Protein AF-F5LCQ9-F1 (afdb_monomer_lite)

Sequence (278 aa):
MVLPSGVGKSSILTEKAVLGIYESDEKAIVFANEEGIRRWRSRLLATVASRILKKPLARDVIERGTFTEEGEAILNEARGWIEKHRKENILFINLKKYRVQDVIGRIELYRARGYKHIFFDTFKPDLSQQIERWLAFSNSAQDLYDCIKEEAYNCHCLATVQLKIGREYRFIDLDCIGKSLEIVEVAAVVMAGRLMFDDEYKEEGHKNKLYPYNWKKDDFSGEWIPIPYQLDPKKKYLILFLPKNREGSEDEQIVFEVNYDFNIWREVAYVKVPNNGR

Secondary structure (DSSP, 8-state):
-EE-TTS-HHHHIIIIIIHHHHHHT--EEEEESS--HHHHHHHHHHHHHHHTSS----HHHHHHT---HHHHHHHHHHHHHHHHTTGGGEEEEE-SS--HHHHHHHHHHHHTTT--EEEEES-----SSSS-HHHHHHHHHHHHHHHHSTTTT--EEEE-EEPPTT---SS--GGGSTT-HHHHHH-SEEEEEEEPPGGGSS-TT-SS----EEEEE-TTT--EEEEE----TTSEEEEEEEEEETTS-SSPEEEEEEETTTTEEEEEEEE----TT-

Radius of gyration: 20.1 Å; chains: 1; bounding box: 51×52×46 Å

Structure (mmCIF, N/CA/C/O backbone):
data_AF-F5LCQ9-F1
#
_entry.id   AF-F5LCQ9-F1
#
loop_
_atom_site.group_PDB
_atom_site.id
_atom_site.type_symbol
_atom_site.label_atom_id
_atom_site.label_alt_id
_atom_site.label_comp_id
_atom_site.label_asym_id
_atom_site.label_entity_id
_atom_site.label_seq_id
_atom_site.pdbx_PDB_ins_code
_atom_site.Cartn_x
_atom_site.Cartn_y
_atom_site.Cartn_z
_atom_site.occupancy
_atom_site.B_iso_or_equiv
_atom_site.auth_seq_id
_atom_site.auth_comp_id
_atom_site.auth_asym_id
_atom_site.auth_atom_id
_atom_site.pdbx_PDB_model_num
ATOM 1 N N . MET A 1 1 ? 4.286 0.771 5.913 1.00 90.56 1 MET A N 1
ATOM 2 C CA . MET A 1 1 ? 4.731 1.035 4.526 1.00 90.56 1 MET A CA 1
ATOM 3 C C . MET A 1 1 ? 5.206 2.472 4.411 1.00 90.56 1 MET A C 1
ATOM 5 O O . MET A 1 1 ? 4.438 3.383 4.701 1.00 90.56 1 MET A O 1
ATOM 9 N N . VAL A 1 2 ? 6.452 2.681 4.005 1.00 89.44 2 VAL A N 1
ATOM 10 C CA . VAL A 1 2 ? 7.093 3.995 3.964 1.00 89.44 2 VAL A CA 1
ATOM 11 C C . VAL A 1 2 ? 7.476 4.328 2.528 1.00 89.44 2 VAL A C 1
ATOM 13 O O . VAL A 1 2 ? 8.288 3.637 1.925 1.00 89.44 2 VAL A O 1
ATOM 16 N N . LEU A 1 3 ? 6.876 5.374 1.961 1.00 88.88 3 LEU A N 1
ATOM 17 C CA . LEU A 1 3 ? 7.159 5.801 0.586 1.00 88.88 3 LEU A CA 1
ATOM 18 C C . LEU A 1 3 ? 7.387 7.318 0.525 1.00 88.88 3 LEU A C 1
ATOM 20 O O . LEU A 1 3 ? 6.817 8.061 1.342 1.00 88.88 3 LEU A O 1
ATOM 24 N N . PRO A 1 4 ? 8.156 7.817 -0.461 1.00 85.56 4 PRO A N 1
ATOM 25 C CA . PRO A 1 4 ? 8.303 9.244 -0.692 1.00 85.56 4 PRO A CA 1
ATOM 26 C C . PRO A 1 4 ? 6.960 9.928 -0.983 1.00 85.56 4 PRO A C 1
ATOM 28 O O . PRO A 1 4 ? 5.914 9.303 -1.215 1.00 85.56 4 PRO A O 1
ATOM 31 N N . SER A 1 5 ? 6.968 11.259 -0.959 1.00 82.31 5 SER A N 1
ATOM 32 C CA . SER A 1 5 ? 5.833 12.026 -1.480 1.00 82.31 5 SER A CA 1
ATOM 33 C C . SER A 1 5 ? 5.672 11.786 -2.984 1.00 82.31 5 SER A C 1
ATOM 35 O O . SER A 1 5 ? 6.651 11.530 -3.674 1.00 82.31 5 SER A O 1
ATOM 37 N N . GLY A 1 6 ? 4.441 11.824 -3.494 1.00 82.38 6 GLY A N 1
ATOM 38 C CA . GLY A 1 6 ? 4.163 11.656 -4.929 1.00 82.38 6 GLY A CA 1
ATOM 39 C C . GLY A 1 6 ? 4.289 10.230 -5.484 1.00 82.38 6 GLY A C 1
ATOM 40 O O . GLY A 1 6 ? 3.751 9.961 -6.549 1.00 82.38 6 GLY A O 1
ATOM 41 N N . VAL A 1 7 ? 4.891 9.289 -4.749 1.00 88.12 7 VAL A N 1
ATOM 42 C CA . VAL A 1 7 ? 5.065 7.887 -5.189 1.00 88.12 7 VAL A CA 1
ATOM 43 C C . VAL A 1 7 ? 3.776 7.058 -5.079 1.00 88.12 7 VAL A C 1
ATOM 45 O O . VAL A 1 7 ? 3.720 5.937 -5.544 1.00 88.12 7 VAL A O 1
ATOM 48 N N . GLY A 1 8 ? 2.696 7.592 -4.501 1.00 88.88 8 GLY A N 1
ATOM 49 C CA . GLY A 1 8 ? 1.387 6.925 -4.532 1.00 88.88 8 GLY A CA 1
ATOM 50 C C . GLY A 1 8 ? 1.080 5.991 -3.356 1.00 88.88 8 GLY A C 1
ATOM 51 O O . GLY A 1 8 ? 0.469 4.950 -3.564 1.00 88.88 8 GLY A O 1
ATOM 52 N N . LYS A 1 9 ? 1.406 6.394 -2.117 1.00 91.12 9 LYS A N 1
ATOM 53 C CA . LYS A 1 9 ? 1.043 5.702 -0.852 1.00 91.12 9 LYS A CA 1
ATOM 54 C C . LYS A 1 9 ? -0.411 5.228 -0.799 1.00 91.12 9 LYS A C 1
ATOM 56 O O . LYS A 1 9 ? -0.679 4.038 -0.676 1.00 91.12 9 LYS A O 1
ATOM 61 N N . SER A 1 10 ? -1.331 6.170 -0.954 1.00 92.12 10 SER A N 1
ATOM 62 C CA . SER A 1 10 ? -2.774 5.933 -0.971 1.00 92.12 10 SER A CA 1
ATOM 63 C C . SER A 1 10 ? -3.191 5.037 -2.144 1.00 92.12 10 SER A C 1
ATOM 65 O O . SER A 1 10 ? -4.138 4.260 -2.052 1.00 92.12 10 SER A O 1
ATOM 67 N N . SER A 1 11 ? -2.448 5.120 -3.252 1.00 93.19 11 SER A N 1
ATOM 68 C CA . SER A 1 11 ? -2.659 4.353 -4.480 1.00 93.19 11 SER A CA 1
ATOM 69 C C . SER A 1 11 ? -2.406 2.863 -4.279 1.00 93.19 11 SER A C 1
ATOM 71 O O . SER A 1 11 ? -3.317 2.062 -4.493 1.00 93.19 11 SER A O 1
ATOM 73 N N . ILE A 1 12 ? -1.209 2.512 -3.801 1.00 94.44 12 ILE A N 1
ATOM 74 C CA . ILE A 1 12 ? -0.831 1.123 -3.526 1.00 94.44 12 ILE A CA 1
ATOM 75 C C . ILE A 1 12 ? -1.638 0.543 -2.359 1.00 94.44 12 ILE A C 1
ATOM 77 O O . ILE A 1 12 ? -2.058 -0.606 -2.428 1.00 94.44 12 ILE A O 1
ATOM 81 N N . LEU A 1 13 ? -1.956 1.341 -1.329 1.00 94.62 13 LEU A N 1
ATOM 82 C CA . LEU A 1 13 ? -2.839 0.906 -0.241 1.00 94.62 13 LEU A CA 1
ATOM 83 C C . LEU A 1 13 ? -4.232 0.532 -0.772 1.00 94.62 13 LEU A C 1
ATOM 85 O O . LEU A 1 13 ? -4.807 -0.470 -0.360 1.00 94.62 13 LEU A O 1
ATOM 89 N N . THR A 1 14 ? -4.766 1.315 -1.711 1.00 93.81 14 THR A N 1
ATOM 90 C CA . THR A 1 14 ? -6.074 1.027 -2.314 1.00 93.81 14 THR A CA 1
ATOM 91 C C . THR A 1 14 ? -6.023 -0.230 -3.188 1.00 93.81 14 THR A C 1
ATOM 93 O O . THR A 1 14 ? -6.915 -1.067 -3.098 1.00 93.81 14 THR A O 1
ATOM 96 N N . GLU A 1 15 ? -4.992 -0.386 -4.023 1.00 94.25 15 GLU A N 1
ATOM 97 C CA . GLU A 1 15 ? -4.910 -1.515 -4.961 1.00 94.25 15 GLU A CA 1
ATOM 98 C C . GLU A 1 15 ? -4.516 -2.838 -4.303 1.00 94.25 15 GLU A C 1
ATOM 100 O O . GLU A 1 15 ? -5.048 -3.865 -4.704 1.00 94.25 15 GLU A O 1
ATOM 105 N N . LYS A 1 16 ? -3.636 -2.832 -3.296 1.00 93.94 16 LYS A N 1
ATOM 106 C CA . LYS A 1 16 ? -3.206 -4.059 -2.611 1.00 93.94 16 LYS A CA 1
ATOM 107 C C . LYS A 1 16 ? -4.071 -4.394 -1.411 1.00 93.94 16 LYS A C 1
ATOM 109 O O . LYS A 1 16 ? -4.590 -5.497 -1.321 1.00 93.94 16 LYS A O 1
ATOM 114 N N . ALA A 1 17 ? -4.222 -3.451 -0.485 1.00 94.06 17 ALA A N 1
ATOM 115 C CA . ALA A 1 17 ? -4.872 -3.736 0.787 1.00 94.06 17 ALA A CA 1
ATOM 116 C C . ALA A 1 17 ? -6.398 -3.644 0.677 1.00 94.06 17 ALA A C 1
ATOM 118 O O . ALA A 1 17 ? -7.089 -4.606 0.985 1.00 94.06 17 ALA A O 1
ATOM 119 N N . VAL A 1 18 ? -6.946 -2.526 0.189 1.00 93.44 18 VAL A N 1
ATOM 120 C CA . VAL A 1 18 ? -8.411 -2.362 0.107 1.00 93.44 18 VAL A CA 1
ATOM 121 C C . VAL A 1 18 ? -9.034 -3.339 -0.888 1.00 93.44 18 VAL A C 1
ATOM 123 O O . VAL A 1 18 ? -10.061 -3.934 -0.574 1.00 93.44 18 VAL A O 1
ATOM 126 N N . LEU A 1 19 ? -8.438 -3.521 -2.071 1.00 91.88 19 LEU A N 1
ATOM 127 C CA . LEU A 1 19 ? -8.957 -4.487 -3.042 1.00 91.88 19 LEU A CA 1
ATOM 128 C C . LEU A 1 19 ? -8.871 -5.925 -2.518 1.00 91.88 19 LEU A C 1
ATOM 130 O O . LEU A 1 19 ? -9.836 -6.662 -2.679 1.00 91.88 19 LEU A O 1
ATOM 134 N N . GLY A 1 20 ? -7.785 -6.282 -1.823 1.00 91.81 20 GLY A N 1
ATOM 135 C CA . GLY A 1 20 ? -7.643 -7.595 -1.191 1.00 91.81 20 GLY A CA 1
ATOM 136 C C . GLY A 1 20 ? -8.775 -7.905 -0.209 1.00 91.81 20 GLY A C 1
ATOM 137 O O . GLY A 1 20 ? -9.290 -9.013 -0.219 1.00 91.81 20 GLY A O 1
ATOM 138 N N . ILE A 1 21 ? -9.245 -6.907 0.552 1.00 93.50 21 ILE A N 1
ATOM 139 C CA . ILE A 1 21 ? -10.406 -7.057 1.449 1.00 93.50 21 ILE A CA 1
ATOM 140 C C . ILE A 1 21 ? -11.708 -7.325 0.681 1.00 93.50 21 ILE A C 1
ATOM 142 O O . ILE A 1 21 ? -12.541 -8.105 1.136 1.00 93.50 21 ILE A O 1
ATOM 146 N N . TYR A 1 22 ? -11.901 -6.698 -0.485 1.00 90.06 22 TYR A N 1
ATOM 147 C CA . TYR A 1 22 ? -13.054 -7.012 -1.337 1.00 90.06 22 TYR A CA 1
ATOM 148 C C . TYR A 1 22 ? -12.965 -8.427 -1.924 1.00 90.06 22 TYR A C 1
ATOM 150 O O . TYR A 1 22 ? -13.990 -9.090 -2.055 1.00 90.06 22 TYR A O 1
ATOM 158 N N . GLU A 1 23 ? -11.764 -8.886 -2.282 1.00 87.56 23 GLU A N 1
ATOM 159 C CA . GLU A 1 23 ? -11.534 -10.227 -2.832 1.00 87.56 23 GLU A CA 1
ATOM 160 C C . GLU A 1 23 ? -11.662 -11.333 -1.767 1.00 87.56 23 GLU A C 1
ATOM 162 O O . GLU A 1 23 ? -12.101 -12.433 -2.100 1.00 87.56 23 GLU A O 1
ATOM 167 N N . SER A 1 24 ? -11.331 -11.048 -0.500 1.00 89.12 24 SER A N 1
ATOM 168 C CA . SER A 1 24 ? -11.439 -11.994 0.624 1.00 89.12 24 SER A CA 1
ATOM 169 C C . SER A 1 24 ? -12.796 -11.989 1.348 1.00 89.12 24 SER A C 1
ATOM 171 O O . SER A 1 24 ? -13.011 -12.832 2.215 1.00 89.12 24 SER A O 1
ATOM 173 N N . ASP A 1 25 ? -13.713 -11.075 1.003 1.00 87.44 25 ASP A N 1
ATOM 174 C CA . ASP A 1 25 ? -14.978 -10.819 1.727 1.00 87.44 25 ASP A CA 1
ATOM 175 C C . ASP A 1 25 ? -14.780 -10.535 3.235 1.00 87.44 25 ASP A C 1
ATOM 177 O O . ASP A 1 25 ? -15.606 -10.875 4.086 1.00 87.44 25 ASP A O 1
ATOM 181 N N . GLU A 1 26 ? -13.663 -9.891 3.581 1.00 91.50 26 GLU A N 1
ATOM 182 C CA . GLU A 1 26 ? -13.355 -9.457 4.946 1.00 91.50 26 GLU A CA 1
ATOM 183 C C . GLU A 1 26 ? -13.828 -8.021 5.205 1.00 91.50 26 GLU A C 1
ATOM 185 O O . GLU A 1 26 ? -14.347 -7.331 4.328 1.00 91.50 26 GLU A O 1
ATOM 190 N N . LYS A 1 27 ? -13.647 -7.531 6.439 1.00 93.94 27 LYS A N 1
ATOM 191 C CA . LYS A 1 27 ? -14.027 -6.165 6.816 1.00 93.94 27 LYS A CA 1
ATOM 192 C C . LYS A 1 27 ? -12.841 -5.342 7.290 1.00 93.94 27 LYS A C 1
ATOM 194 O O . LYS A 1 27 ? -12.086 -5.763 8.169 1.00 93.94 27 LYS A O 1
ATOM 199 N N . ALA A 1 28 ? -12.745 -4.116 6.782 1.00 95.88 28 ALA A N 1
ATOM 200 C CA . ALA A 1 28 ? -11.668 -3.193 7.093 1.00 95.88 28 ALA A CA 1
ATOM 201 C C . ALA A 1 28 ? -12.134 -1.769 7.412 1.00 95.88 28 ALA A C 1
ATOM 203 O O . ALA A 1 28 ? -13.141 -1.279 6.897 1.00 95.88 28 ALA A O 1
ATOM 204 N N . ILE A 1 29 ? -11.360 -1.082 8.248 1.00 95.69 29 ILE A N 1
ATOM 205 C CA . ILE A 1 29 ? -11.494 0.350 8.516 1.00 95.69 29 ILE A CA 1
ATOM 206 C C . ILE A 1 29 ? -10.359 1.073 7.805 1.00 95.69 29 ILE A C 1
ATOM 208 O O . ILE A 1 29 ? -9.191 0.742 7.994 1.00 95.69 29 ILE A O 1
ATOM 212 N N . VAL A 1 30 ? -10.695 2.094 7.022 1.00 95.06 30 VAL A N 1
ATOM 213 C CA . VAL A 1 30 ? -9.722 2.989 6.392 1.00 95.06 30 VAL A CA 1
ATOM 214 C C . VAL A 1 30 ? -9.787 4.338 7.090 1.00 95.06 30 VAL A C 1
ATOM 216 O O . VAL A 1 30 ? -10.769 5.066 6.953 1.00 95.06 30 VAL A O 1
ATOM 219 N N . PHE A 1 31 ? -8.733 4.684 7.817 1.00 93.94 31 PHE A N 1
ATOM 220 C CA . PHE A 1 31 ? -8.538 6.005 8.396 1.00 93.94 31 PHE A CA 1
ATOM 221 C C . PHE A 1 31 ? -7.772 6.885 7.413 1.00 93.94 31 PHE A C 1
ATOM 223 O O . PHE A 1 31 ? -6.583 6.671 7.176 1.00 93.94 31 PHE A O 1
ATOM 230 N N . ALA A 1 32 ? -8.445 7.893 6.864 1.00 90.50 32 ALA A N 1
ATOM 231 C CA . ALA A 1 32 ? -7.836 8.848 5.951 1.00 90.50 32 ALA A CA 1
ATOM 232 C C . ALA A 1 32 ? -7.677 10.217 6.611 1.00 90.50 32 ALA A C 1
ATOM 234 O O . ALA A 1 32 ? -8.630 10.746 7.180 1.00 90.50 32 ALA A O 1
ATOM 235 N N . ASN A 1 33 ? -6.482 10.796 6.522 1.00 78.38 33 ASN A N 1
ATOM 236 C CA . ASN A 1 33 ? -6.167 12.099 7.117 1.00 78.38 33 ASN A CA 1
ATOM 237 C C . ASN A 1 33 ? -6.100 13.214 6.061 1.00 78.38 33 ASN A C 1
ATOM 239 O O . ASN A 1 33 ? -6.643 14.299 6.238 1.00 78.38 33 ASN A O 1
ATOM 243 N N . GLU A 1 34 ? -5.431 12.949 4.937 1.00 71.94 34 GLU A N 1
ATOM 244 C CA . GLU A 1 34 ? -5.191 13.955 3.889 1.00 71.94 34 GLU A CA 1
ATOM 245 C C . GLU A 1 34 ? -6.258 13.933 2.793 1.00 71.94 34 GLU A C 1
ATOM 247 O O . GLU A 1 34 ? -6.492 14.934 2.113 1.00 71.94 34 GLU A O 1
ATOM 252 N N . GLU A 1 35 ? -6.904 12.785 2.603 1.00 78.38 35 GLU A N 1
ATOM 253 C CA . GLU A 1 35 ? -7.770 12.550 1.464 1.00 78.38 35 GLU A CA 1
ATOM 254 C C . GLU A 1 35 ? -9.256 12.546 1.831 1.00 78.38 35 GLU A C 1
ATOM 256 O O . GLU A 1 35 ? -9.721 11.850 2.733 1.00 78.38 35 GLU A O 1
ATOM 261 N N . GLY A 1 36 ? -10.038 13.311 1.068 1.00 84.88 36 GLY A N 1
ATOM 262 C CA . GLY A 1 36 ? -11.491 13.290 1.157 1.00 84.88 36 GLY A CA 1
ATOM 263 C C . GLY A 1 36 ? -12.105 12.035 0.530 1.00 84.88 36 GLY A C 1
ATOM 264 O O . GLY A 1 36 ? -11.635 11.528 -0.488 1.00 84.88 36 GLY A O 1
ATOM 265 N N . ILE A 1 37 ? -13.254 11.611 1.068 1.00 86.75 37 ILE A N 1
ATOM 266 C CA . ILE A 1 37 ? -13.985 10.410 0.628 1.00 86.75 37 ILE A CA 1
ATOM 267 C C . ILE A 1 37 ? -14.272 10.376 -0.882 1.00 86.75 37 ILE A C 1
ATOM 269 O O . ILE A 1 37 ? -14.279 9.307 -1.485 1.00 86.75 37 ILE A O 1
ATOM 273 N N . ARG A 1 38 ? -14.487 11.538 -1.519 1.00 86.81 38 ARG A N 1
ATOM 274 C CA . ARG A 1 38 ? -14.749 11.627 -2.964 1.00 86.81 38 ARG A CA 1
ATOM 275 C C . ARG A 1 38 ? -13.547 11.169 -3.792 1.00 86.81 38 ARG A C 1
ATOM 277 O O . ARG A 1 38 ? -13.726 10.383 -4.719 1.00 86.81 38 ARG A O 1
ATOM 284 N N . ARG A 1 39 ? -12.339 11.634 -3.457 1.00 87.81 39 ARG A N 1
ATOM 285 C CA . ARG A 1 39 ? -11.117 11.242 -4.178 1.00 87.81 39 ARG A CA 1
ATOM 286 C C . ARG A 1 39 ? -10.794 9.769 -3.940 1.00 87.81 39 ARG A C 1
ATOM 288 O O . ARG A 1 39 ? -10.545 9.047 -4.899 1.00 87.81 39 ARG A O 1
ATOM 295 N N . TRP A 1 40 ? -10.949 9.305 -2.699 1.00 89.12 40 TRP A N 1
ATOM 296 C CA . TRP A 1 40 ? -10.766 7.894 -2.360 1.00 89.12 40 TRP A CA 1
ATOM 297 C C . TRP A 1 40 ? -11.713 6.973 -3.151 1.00 89.12 40 TRP A C 1
ATOM 299 O O . TRP A 1 40 ? -11.262 6.021 -3.784 1.00 89.12 40 TRP A O 1
ATOM 309 N N . ARG A 1 41 ? -13.014 7.299 -3.217 1.00 89.31 41 ARG A N 1
ATOM 310 C CA . ARG A 1 41 ? -13.990 6.544 -4.029 1.00 89.31 41 ARG A CA 1
ATOM 311 C C . ARG A 1 41 ? -13.661 6.569 -5.521 1.00 89.31 41 ARG A C 1
ATOM 313 O O . ARG A 1 41 ? -13.780 5.542 -6.178 1.00 89.31 41 ARG A O 1
ATOM 320 N N . SER A 1 42 ? -13.230 7.719 -6.042 1.00 89.94 42 SER A N 1
ATOM 321 C CA . SER A 1 42 ? -12.838 7.860 -7.454 1.00 89.94 42 SER A CA 1
ATOM 322 C C . SER A 1 42 ? -11.653 6.953 -7.783 1.00 89.94 42 SER A C 1
ATOM 324 O O . SER A 1 42 ? -11.656 6.260 -8.797 1.00 89.94 42 SER A O 1
ATOM 326 N N . ARG A 1 43 ? -10.669 6.886 -6.880 1.00 91.75 43 ARG A N 1
ATOM 327 C CA . ARG A 1 43 ? -9.542 5.965 -7.013 1.00 91.75 43 ARG A CA 1
ATOM 328 C C . ARG A 1 43 ? -9.985 4.506 -6.950 1.00 91.75 43 ARG A C 1
ATOM 330 O O . ARG A 1 43 ? -9.530 3.717 -7.773 1.00 91.75 43 ARG A O 1
ATOM 337 N N . LEU A 1 44 ? -10.855 4.142 -6.007 1.00 92.00 44 LEU A N 1
ATOM 338 C CA . LEU A 1 44 ? -11.362 2.773 -5.890 1.00 92.00 44 LEU A CA 1
ATOM 339 C C . LEU A 1 44 ? -12.067 2.334 -7.183 1.00 92.00 44 LEU A C 1
ATOM 341 O O . LEU A 1 44 ? -11.772 1.258 -7.690 1.00 92.00 44 LEU A O 1
ATOM 345 N N . LEU A 1 45 ? -12.910 3.193 -7.765 1.00 92.19 45 LEU A N 1
ATOM 346 C CA . LEU A 1 45 ? -13.556 2.930 -9.056 1.00 92.19 45 LEU A CA 1
ATOM 347 C C . LEU A 1 45 ? -12.535 2.712 -10.178 1.00 92.19 45 LEU A C 1
ATOM 349 O O . LEU A 1 45 ? -12.621 1.707 -10.879 1.00 92.19 45 LEU A O 1
ATOM 353 N N . ALA A 1 46 ? -11.536 3.594 -10.302 1.00 92.88 46 ALA A N 1
ATOM 354 C CA . ALA A 1 46 ? -10.460 3.443 -11.288 1.00 92.88 46 ALA A CA 1
ATOM 355 C C . ALA A 1 46 ? -9.707 2.114 -11.116 1.00 92.88 46 ALA A C 1
ATOM 357 O O . ALA A 1 46 ? -9.370 1.438 -12.088 1.00 92.88 46 ALA A O 1
ATOM 358 N N . THR A 1 47 ? -9.480 1.725 -9.860 1.00 93.88 47 THR A N 1
ATOM 359 C CA . THR A 1 47 ? -8.771 0.495 -9.495 1.00 93.88 47 THR A CA 1
ATOM 360 C C . THR A 1 47 ? -9.581 -0.729 -9.894 1.00 93.88 47 THR A C 1
ATOM 362 O O . THR A 1 47 ? -9.050 -1.611 -10.557 1.00 93.88 47 THR A O 1
ATOM 365 N N . VAL A 1 48 ? -10.871 -0.773 -9.553 1.00 93.75 48 VAL A N 1
ATOM 366 C CA . VAL A 1 48 ? -11.765 -1.886 -9.904 1.00 93.75 48 VAL A CA 1
ATOM 367 C C . VAL A 1 48 ? -11.926 -1.997 -11.419 1.00 93.75 48 VAL A C 1
ATOM 369 O O . VAL A 1 48 ? -11.751 -3.085 -11.967 1.00 93.75 48 VAL A O 1
ATOM 372 N N . ALA A 1 49 ? -12.171 -0.883 -12.114 1.00 94.56 49 ALA A N 1
ATOM 373 C CA . ALA A 1 49 ? -12.278 -0.863 -13.572 1.00 94.56 49 ALA A CA 1
ATOM 374 C C . ALA A 1 49 ? -11.023 -1.456 -14.240 1.00 94.56 49 ALA A C 1
ATOM 376 O O . ALA A 1 49 ? -11.106 -2.331 -15.102 1.00 94.56 49 ALA A O 1
ATOM 377 N N . SER A 1 50 ? -9.844 -1.060 -13.765 1.00 93.31 50 SER A N 1
ATOM 378 C CA . SER A 1 50 ? -8.573 -1.464 -14.364 1.00 93.31 50 SER A CA 1
ATOM 379 C C . SER A 1 50 ? -8.132 -2.877 -13.962 1.00 93.31 50 SER A C 1
ATOM 381 O O . SER A 1 50 ? -7.725 -3.672 -14.811 1.00 93.31 50 SER A O 1
ATOM 383 N N . ARG A 1 51 ? -8.196 -3.223 -12.670 1.00 92.75 51 ARG A N 1
ATOM 384 C CA . ARG A 1 51 ? -7.664 -4.488 -12.131 1.00 92.75 51 ARG A CA 1
ATOM 385 C C . ARG A 1 51 ? -8.650 -5.638 -12.210 1.00 92.75 51 ARG A C 1
ATOM 387 O O . ARG A 1 51 ? -8.212 -6.740 -12.541 1.00 92.75 51 ARG A O 1
ATOM 394 N N . ILE A 1 52 ? -9.927 -5.388 -11.944 1.00 92.69 52 ILE A N 1
ATOM 395 C CA . ILE A 1 52 ? -10.955 -6.428 -11.903 1.00 92.69 52 ILE A CA 1
ATOM 396 C C . ILE A 1 52 ? -11.627 -6.563 -13.263 1.00 92.69 52 ILE A C 1
ATOM 398 O O . ILE A 1 52 ? -11.583 -7.634 -13.861 1.00 92.69 52 ILE A O 1
ATOM 402 N N . LEU A 1 53 ? -12.182 -5.467 -13.789 1.00 94.06 53 LEU A N 1
ATOM 403 C CA . LEU A 1 53 ? -12.944 -5.503 -15.042 1.00 94.06 53 LEU A CA 1
ATOM 404 C C . LEU A 1 53 ? -12.056 -5.544 -16.290 1.00 94.06 53 LEU A C 1
ATOM 406 O O . LEU A 1 53 ? -12.550 -5.830 -17.376 1.00 94.06 53 LEU A O 1
ATOM 410 N N . LYS A 1 54 ? -10.754 -5.257 -16.145 1.00 94.50 54 LYS A N 1
ATOM 411 C CA . LYS A 1 54 ? -9.788 -5.136 -17.253 1.00 94.50 54 LYS A CA 1
ATOM 412 C C . LYS A 1 54 ? -10.200 -4.094 -18.303 1.00 94.50 54 LYS A C 1
ATOM 414 O O . LYS A 1 54 ? -9.814 -4.197 -19.463 1.00 94.50 54 LYS A O 1
ATOM 419 N N . LYS A 1 55 ? -10.948 -3.073 -17.880 1.00 94.19 55 LYS A N 1
ATOM 420 C CA . LYS A 1 55 ? -11.406 -1.934 -18.685 1.00 94.19 55 LYS A CA 1
ATOM 421 C C . LYS A 1 55 ? -10.796 -0.659 -18.095 1.00 94.19 55 LYS A C 1
ATOM 423 O O . LYS A 1 55 ? -11.453 0.025 -17.311 1.00 94.19 55 LYS A O 1
ATOM 428 N N . PRO A 1 56 ? -9.502 -0.394 -18.353 1.00 90.56 56 PRO A N 1
ATOM 429 C CA . PRO A 1 56 ? -8.798 0.702 -17.707 1.00 90.56 56 PRO A CA 1
ATOM 430 C C . PRO A 1 56 ? -9.418 2.048 -18.085 1.00 90.56 56 PRO A C 1
ATOM 432 O O . PRO A 1 56 ? -9.578 2.360 -19.262 1.00 90.56 56 PRO A O 1
ATOM 435 N N . LEU A 1 57 ? -9.735 2.850 -17.069 1.00 89.94 57 LEU A N 1
ATOM 436 C CA . LEU A 1 57 ? -10.220 4.217 -17.226 1.00 89.94 57 LEU A CA 1
ATOM 437 C C . LEU A 1 57 ? -9.286 5.157 -16.472 1.00 89.94 57 LEU A C 1
ATOM 439 O O . LEU A 1 57 ? -9.014 4.953 -15.286 1.00 89.94 57 LEU A O 1
ATOM 443 N N . ALA A 1 58 ? -8.777 6.167 -17.174 1.00 86.94 58 ALA A N 1
ATOM 444 C CA . ALA A 1 58 ? -7.797 7.079 -16.610 1.00 86.94 58 ALA A CA 1
ATOM 445 C C . ALA A 1 58 ? -8.418 7.905 -15.473 1.00 86.94 58 ALA A C 1
ATOM 447 O O . ALA A 1 58 ? -9.550 8.390 -15.554 1.00 86.94 58 ALA A O 1
ATOM 448 N N . ARG A 1 59 ? -7.676 8.053 -14.375 1.00 85.56 59 ARG A N 1
ATOM 449 C CA . ARG A 1 59 ? -8.141 8.754 -13.173 1.00 85.56 59 ARG A CA 1
ATOM 450 C C . ARG A 1 59 ? -8.479 10.217 -13.423 1.00 85.56 59 ARG A C 1
ATOM 452 O O . ARG A 1 59 ? -9.409 10.725 -12.804 1.00 85.56 59 ARG A O 1
ATOM 459 N N . ASP A 1 60 ? -7.751 10.884 -14.308 1.00 84.56 60 ASP A N 1
ATOM 460 C CA . ASP A 1 60 ? -7.998 12.280 -14.665 1.00 84.56 60 ASP A CA 1
ATOM 461 C C . ASP A 1 60 ? -9.371 12.465 -15.332 1.00 84.56 60 ASP A C 1
ATOM 463 O O . ASP A 1 60 ? -10.071 13.429 -15.023 1.00 84.56 60 ASP A O 1
ATOM 467 N N . VAL A 1 61 ? -9.803 11.510 -16.163 1.00 84.69 61 VAL A N 1
ATOM 468 C CA . VAL A 1 61 ? -11.148 11.475 -16.760 1.00 84.69 61 VAL A CA 1
ATOM 469 C C . VAL A 1 61 ? -12.215 11.374 -15.666 1.00 84.69 61 VAL A C 1
ATOM 471 O O . VAL A 1 61 ? -13.190 12.127 -15.678 1.00 84.69 61 VAL A O 1
ATOM 474 N N . ILE A 1 62 ? -11.995 10.513 -14.665 1.00 85.12 62 ILE A N 1
ATOM 475 C CA . ILE A 1 62 ? -12.897 10.343 -13.511 1.00 85.12 62 ILE A CA 1
ATOM 476 C C . ILE A 1 62 ? -12.976 11.608 -12.660 1.00 85.12 62 ILE A C 1
ATOM 478 O O . ILE A 1 62 ? -14.060 12.012 -12.238 1.00 85.12 62 ILE A O 1
ATOM 482 N N . GLU A 1 63 ? -11.840 12.254 -12.415 1.00 80.94 63 GLU A N 1
ATOM 483 C CA . GLU A 1 63 ? -11.774 13.467 -11.602 1.00 80.94 63 GLU A CA 1
ATOM 484 C C . GLU A 1 63 ? -12.415 14.676 -12.302 1.00 80.94 63 GLU A C 1
ATOM 486 O O . GLU A 1 63 ? -13.085 15.473 -11.637 1.00 80.94 63 GLU A O 1
ATOM 491 N N . ARG A 1 64 ? -12.257 14.795 -13.628 1.00 83.56 64 ARG A N 1
ATOM 492 C CA . ARG A 1 64 ? -12.867 15.860 -14.445 1.00 83.56 64 ARG A CA 1
ATOM 493 C C . ARG A 1 64 ? -14.369 15.672 -14.647 1.00 83.56 64 ARG A C 1
ATOM 495 O O . ARG A 1 64 ? -15.079 16.661 -14.795 1.00 83.56 64 ARG A O 1
ATOM 502 N N . GLY A 1 65 ? -14.854 14.430 -14.633 1.00 80.06 65 GLY A N 1
ATOM 503 C CA . GLY A 1 65 ? -16.274 14.120 -14.804 1.00 80.06 65 GLY A CA 1
ATOM 504 C C . GLY A 1 65 ? -16.780 14.236 -16.246 1.00 80.06 65 GLY A C 1
ATOM 505 O O . GLY A 1 65 ? -17.986 14.279 -16.465 1.00 80.06 65 GLY A O 1
ATOM 506 N N . THR A 1 66 ? -15.880 14.316 -17.229 1.00 78.31 66 THR A N 1
ATOM 507 C CA . THR A 1 66 ? -16.214 14.394 -18.658 1.00 78.31 66 THR A CA 1
ATOM 508 C C . THR A 1 66 ? -16.206 12.992 -19.258 1.00 78.31 66 THR A C 1
ATOM 510 O O . THR A 1 66 ? -15.203 12.563 -19.831 1.00 78.31 66 THR A O 1
ATOM 513 N N . PHE A 1 67 ? -17.298 12.256 -19.062 1.00 82.88 67 PHE A N 1
ATOM 514 C CA . PHE A 1 67 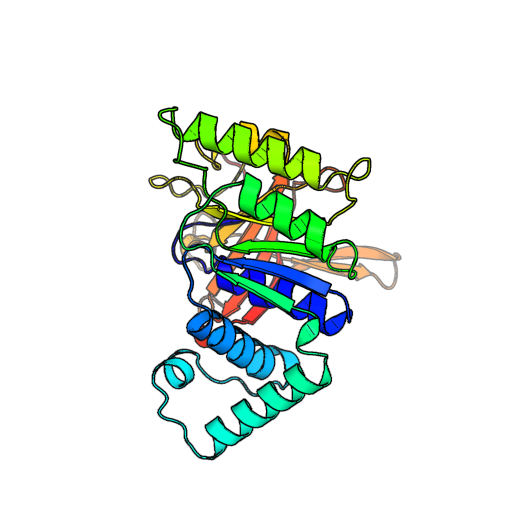? -17.413 10.863 -19.490 1.00 82.88 67 PHE A CA 1
ATOM 515 C C . PHE A 1 67 ? -17.995 10.742 -20.896 1.00 82.88 67 PHE A C 1
ATOM 517 O O . PHE A 1 67 ? -18.955 11.426 -21.241 1.00 82.88 67 PHE A O 1
ATOM 524 N N . THR A 1 68 ? -17.421 9.843 -21.694 1.00 86.50 68 THR A N 1
ATOM 525 C CA . THR A 1 68 ? -18.118 9.257 -22.843 1.00 86.50 68 THR A CA 1
ATOM 526 C C . THR A 1 68 ? -19.159 8.253 -22.343 1.00 86.50 68 THR A C 1
ATOM 528 O O . THR A 1 68 ? -19.060 7.781 -21.208 1.00 86.50 68 THR A O 1
ATOM 531 N N . GLU A 1 69 ? -20.116 7.868 -23.190 1.00 89.62 69 GLU A N 1
ATOM 532 C CA . GLU A 1 69 ? -21.089 6.810 -22.863 1.00 89.62 69 GLU A CA 1
ATOM 533 C C . GLU A 1 69 ? -20.391 5.506 -22.433 1.00 89.62 69 GLU A C 1
ATOM 535 O O . GLU A 1 69 ? -20.791 4.859 -21.466 1.00 89.62 69 GLU A O 1
ATOM 540 N N . GLU A 1 70 ? -19.281 5.162 -23.093 1.00 89.31 70 GLU A N 1
ATOM 541 C CA . GLU A 1 70 ? -18.443 4.018 -22.726 1.00 89.31 70 GLU A CA 1
ATOM 542 C C . GLU A 1 70 ? -17.805 4.186 -21.337 1.00 89.31 70 GLU A C 1
ATOM 544 O O . GLU A 1 70 ? -17.847 3.268 -20.516 1.00 89.31 70 GLU A O 1
ATOM 549 N N . GLY A 1 71 ? -17.249 5.365 -21.037 1.00 90.00 71 GLY A N 1
ATOM 550 C CA . GLY A 1 71 ? -16.662 5.653 -19.728 1.00 90.00 71 GLY A CA 1
ATOM 551 C C . GLY A 1 71 ? -17.692 5.579 -18.599 1.00 90.00 71 GLY A C 1
ATOM 552 O O . GLY A 1 71 ? -17.407 5.035 -17.530 1.00 90.00 71 GLY A O 1
ATOM 553 N N . GLU A 1 72 ? -18.908 6.066 -18.844 1.00 91.44 72 GLU A N 1
ATOM 554 C CA . GLU A 1 72 ? -20.016 5.968 -17.895 1.00 91.44 72 GLU A CA 1
ATOM 555 C C . GLU A 1 72 ? -20.469 4.515 -17.688 1.00 91.44 72 GLU A C 1
ATOM 557 O O . GLU A 1 72 ? -20.702 4.097 -16.548 1.00 91.44 72 GLU A O 1
ATOM 562 N N . ALA A 1 73 ? -20.524 3.711 -18.753 1.00 94.19 73 ALA A N 1
ATOM 563 C CA . ALA A 1 73 ? -20.826 2.285 -18.659 1.00 94.19 73 ALA A CA 1
ATOM 564 C C . ALA A 1 73 ? -19.782 1.533 -17.813 1.00 94.19 73 ALA A C 1
ATOM 566 O O . ALA A 1 73 ? -20.155 0.787 -16.905 1.00 94.19 73 ALA A O 1
ATOM 567 N N . ILE A 1 74 ? -18.485 1.788 -18.034 1.00 94.69 74 ILE A N 1
ATOM 568 C CA . ILE A 1 74 ? -17.386 1.187 -17.256 1.00 94.69 74 ILE A CA 1
ATOM 569 C C . ILE A 1 74 ? -17.500 1.549 -15.770 1.00 94.69 74 ILE A C 1
ATOM 571 O O . ILE A 1 74 ? -17.352 0.688 -14.900 1.00 94.69 74 ILE A O 1
ATOM 575 N N . LEU A 1 75 ? -17.783 2.816 -15.452 1.00 92.88 75 LEU A N 1
ATOM 576 C CA . LEU A 1 75 ? -17.926 3.262 -14.064 1.00 92.88 75 LEU A CA 1
ATOM 577 C C . LEU A 1 75 ? -19.149 2.660 -13.375 1.00 92.88 75 LEU A C 1
ATOM 579 O O . LEU A 1 75 ? -19.073 2.300 -12.198 1.00 92.88 75 LEU A O 1
ATOM 583 N N . ASN A 1 76 ? -20.264 2.528 -14.092 1.00 93.88 76 ASN A N 1
ATOM 584 C CA . ASN A 1 76 ? -21.457 1.872 -13.570 1.00 93.88 76 ASN A CA 1
ATOM 585 C C . ASN A 1 76 ? -21.231 0.378 -13.325 1.00 93.88 76 ASN A C 1
ATOM 587 O O . ASN A 1 76 ? -21.675 -0.137 -12.300 1.00 93.88 76 ASN A O 1
ATOM 591 N N . GLU A 1 77 ? -20.492 -0.300 -14.202 1.00 95.69 77 GLU A N 1
ATOM 592 C CA . GLU A 1 77 ? -20.094 -1.695 -14.005 1.00 95.69 77 GLU A CA 1
ATOM 593 C C . GLU A 1 77 ? -19.164 -1.844 -12.791 1.00 95.69 77 GLU A C 1
ATOM 595 O O . GLU A 1 77 ? -19.397 -2.701 -11.938 1.00 95.69 77 GLU A O 1
ATOM 600 N N . ALA A 1 78 ? -18.169 -0.961 -12.641 1.00 93.81 78 ALA A N 1
ATOM 601 C CA . ALA A 1 78 ? -17.273 -0.954 -11.483 1.00 93.81 78 ALA A CA 1
ATOM 602 C C . ALA A 1 78 ? -18.033 -0.691 -10.175 1.00 93.81 78 ALA A C 1
ATOM 604 O O . ALA A 1 78 ? -17.799 -1.361 -9.167 1.00 93.81 78 ALA A O 1
ATOM 605 N N . ARG A 1 79 ? -18.988 0.246 -10.190 1.00 92.62 79 ARG A N 1
ATOM 606 C CA . ARG A 1 79 ? -19.894 0.497 -9.063 1.00 92.62 79 ARG A CA 1
ATOM 607 C C . ARG A 1 79 ? -20.726 -0.740 -8.735 1.00 92.62 79 ARG A C 1
ATOM 609 O O . ARG A 1 79 ? -20.784 -1.118 -7.569 1.00 92.62 79 ARG A O 1
ATOM 616 N N . GLY A 1 80 ? -21.330 -1.372 -9.741 1.00 93.44 80 GLY A N 1
ATOM 617 C CA . GLY A 1 80 ? -22.121 -2.590 -9.566 1.00 93.44 80 GLY A CA 1
ATOM 618 C C . GLY A 1 80 ? -21.295 -3.735 -8.981 1.00 93.44 80 GLY A C 1
ATOM 619 O O . GLY A 1 80 ? -21.768 -4.450 -8.099 1.00 93.44 80 GLY A O 1
ATOM 620 N N . TRP A 1 81 ? -20.030 -3.862 -9.394 1.00 92.88 81 TRP A N 1
ATOM 621 C CA . TRP A 1 81 ? -19.103 -4.823 -8.805 1.00 92.88 81 TRP A CA 1
ATOM 622 C C . TRP A 1 81 ? -18.854 -4.536 -7.318 1.00 92.88 81 TRP A C 1
ATOM 624 O O . TRP A 1 81 ? -19.004 -5.444 -6.503 1.00 92.88 81 TRP A O 1
ATOM 634 N N . ILE A 1 82 ? -18.555 -3.286 -6.943 1.00 90.62 82 ILE A N 1
ATOM 635 C CA . ILE A 1 82 ? -18.330 -2.890 -5.539 1.00 90.62 82 ILE A CA 1
ATOM 636 C C . ILE A 1 82 ? -19.587 -3.118 -4.686 1.00 90.62 82 ILE A C 1
ATOM 638 O O . ILE A 1 82 ? -19.498 -3.620 -3.569 1.00 90.62 82 ILE A O 1
ATOM 642 N N . GLU A 1 83 ? -20.766 -2.754 -5.196 1.00 88.69 83 GLU A N 1
ATOM 643 C CA . GLU A 1 83 ? -22.038 -2.934 -4.485 1.00 88.69 83 GLU A CA 1
ATOM 644 C C . GLU A 1 83 ? -22.352 -4.420 -4.255 1.00 88.69 83 GLU A C 1
ATOM 646 O O . GLU A 1 83 ? -22.798 -4.785 -3.166 1.00 88.69 83 GLU A O 1
ATOM 651 N N . LYS A 1 84 ? -22.061 -5.285 -5.238 1.00 85.75 84 LYS A N 1
ATOM 652 C CA . LYS A 1 84 ? -22.244 -6.741 -5.134 1.00 85.75 84 LYS A CA 1
ATOM 653 C C . LYS A 1 84 ? -21.284 -7.392 -4.133 1.00 85.75 84 LYS A C 1
ATOM 655 O O . LYS A 1 84 ? -21.687 -8.322 -3.442 1.00 85.75 84 LYS A O 1
ATOM 660 N N . HIS A 1 85 ? -20.054 -6.891 -4.024 1.00 79.31 85 HIS A N 1
ATOM 661 C CA . HIS A 1 85 ? -19.036 -7.379 -3.081 1.00 79.31 85 HIS A CA 1
ATOM 662 C C . HIS A 1 85 ? -19.084 -6.617 -1.744 1.00 79.31 85 HIS A C 1
ATOM 664 O O . HIS A 1 85 ? -18.059 -6.352 -1.127 1.00 79.31 85 HIS A O 1
ATOM 670 N N . ARG A 1 86 ? -20.310 -6.276 -1.315 1.00 66.12 86 ARG A N 1
ATOM 671 C CA . ARG A 1 86 ? -20.678 -5.705 -0.011 1.00 66.12 86 ARG A CA 1
ATOM 672 C C . ARG A 1 86 ? -19.941 -4.419 0.343 1.00 66.12 86 ARG A C 1
ATOM 674 O O . ARG A 1 86 ? -18.918 -4.392 1.020 1.00 66.12 86 ARG A O 1
ATOM 681 N N . LYS A 1 87 ? -20.565 -3.300 -0.018 1.00 61.75 87 LYS A N 1
ATOM 682 C CA . LYS A 1 87 ? -20.166 -1.935 0.363 1.00 61.75 87 LYS A CA 1
ATOM 683 C C . LYS A 1 87 ? -19.883 -1.763 1.866 1.00 61.75 87 LYS A C 1
ATOM 685 O O . LYS A 1 87 ? -19.099 -0.886 2.226 1.00 61.75 87 LYS A O 1
ATOM 690 N N . GLU A 1 88 ? -20.510 -2.551 2.742 1.00 71.88 88 GLU A N 1
ATOM 691 C CA . GLU A 1 88 ? -20.243 -2.527 4.182 1.00 71.88 88 GLU A CA 1
ATOM 692 C C . GLU A 1 88 ? -18.863 -3.065 4.585 1.00 71.88 88 GLU A C 1
ATOM 694 O O . GLU A 1 88 ? -18.427 -2.781 5.701 1.00 71.88 88 GLU A O 1
ATOM 699 N N . ASN A 1 89 ? -18.148 -3.779 3.713 1.00 83.50 89 ASN A N 1
ATOM 700 C CA . ASN A 1 89 ? -16.845 -4.354 4.041 1.00 83.50 89 ASN A CA 1
ATOM 701 C C . ASN A 1 89 ? -15.795 -3.277 4.328 1.00 83.50 89 ASN A C 1
ATOM 703 O O . ASN A 1 89 ? -14.938 -3.474 5.185 1.00 83.50 89 ASN A O 1
ATOM 707 N N . ILE A 1 90 ? -15.901 -2.094 3.712 1.00 91.88 90 ILE A N 1
ATOM 708 C CA . ILE A 1 90 ? -14.975 -0.986 3.961 1.00 91.88 90 ILE A CA 1
ATOM 709 C C . ILE A 1 90 ? -15.659 0.169 4.692 1.00 91.88 90 ILE A C 1
ATOM 711 O O . ILE A 1 90 ? -16.478 0.902 4.131 1.00 91.88 90 ILE A O 1
ATOM 715 N N . LEU A 1 91 ? -15.239 0.410 5.933 1.00 92.62 91 LEU A N 1
ATOM 716 C CA . LEU A 1 91 ? -15.607 1.599 6.691 1.00 92.62 91 LEU A CA 1
ATOM 717 C C . LEU A 1 91 ? -14.555 2.699 6.509 1.00 92.62 91 LEU A C 1
ATOM 719 O O . LEU A 1 91 ? -13.485 2.661 7.108 1.00 92.62 91 LEU A O 1
ATOM 723 N N . PHE A 1 92 ? -14.876 3.721 5.718 1.00 92.31 92 PHE A N 1
ATOM 724 C CA . PHE A 1 92 ? -13.998 4.876 5.525 1.00 92.31 92 PHE A CA 1
ATOM 725 C C . PHE A 1 92 ? -14.259 5.970 6.572 1.00 92.31 92 PHE A C 1
ATOM 727 O O . PHE A 1 92 ? -15.369 6.500 6.668 1.00 92.31 92 PHE A O 1
ATOM 734 N N . ILE A 1 93 ? -13.226 6.355 7.321 1.00 92.31 93 ILE A N 1
ATOM 735 C CA . ILE A 1 93 ? -13.266 7.396 8.352 1.00 92.31 93 ILE A CA 1
ATOM 736 C C . ILE A 1 93 ? -12.291 8.510 7.969 1.00 92.31 93 ILE A C 1
ATOM 738 O O . ILE A 1 93 ? -11.078 8.322 7.974 1.00 92.31 93 ILE A O 1
ATOM 742 N N . ASN A 1 94 ? -12.830 9.694 7.677 1.00 90.25 94 ASN A N 1
ATOM 743 C CA . ASN A 1 94 ? -12.024 10.892 7.450 1.00 90.25 94 ASN A CA 1
ATOM 744 C C . ASN A 1 94 ? -11.711 11.588 8.787 1.00 90.25 94 ASN A C 1
ATOM 746 O O . ASN A 1 94 ? -12.626 12.028 9.491 1.00 90.25 94 ASN A O 1
ATOM 750 N N . LEU A 1 95 ? -10.428 11.704 9.117 1.00 86.50 95 LEU A N 1
ATOM 751 C CA . LEU A 1 95 ? -9.911 12.327 10.329 1.00 86.50 95 LEU A CA 1
ATOM 752 C C . LEU A 1 95 ? -9.594 13.808 10.072 1.00 86.50 95 LEU A C 1
ATOM 754 O O . LEU A 1 95 ? -8.484 14.160 9.695 1.00 86.50 95 LEU A O 1
ATOM 758 N N . LYS A 1 96 ? -10.556 14.709 10.323 1.00 77.75 96 LYS A N 1
ATOM 759 C CA . LYS A 1 96 ? -10.331 16.168 10.189 1.00 77.75 96 LYS A CA 1
ATOM 760 C C . LYS A 1 96 ? -9.284 16.715 11.168 1.00 77.75 96 LYS A C 1
ATOM 762 O O . LYS A 1 96 ? -8.602 17.690 10.870 1.00 77.75 96 LYS A O 1
ATOM 767 N N . LYS A 1 97 ? -9.217 16.131 12.365 1.00 80.38 97 LYS A N 1
ATOM 768 C CA . LYS A 1 97 ? -8.183 16.369 13.375 1.00 80.38 97 LYS A CA 1
ATOM 769 C C . LYS A 1 97 ? -7.721 14.999 13.840 1.00 80.38 97 LYS A C 1
ATOM 771 O O . LYS A 1 97 ? -8.553 14.186 14.231 1.00 80.38 97 LYS A O 1
ATOM 776 N N . TYR A 1 98 ? -6.425 14.741 13.747 1.00 82.81 98 TYR A N 1
ATOM 777 C CA . TYR A 1 98 ? -5.871 13.456 14.142 1.00 82.81 98 TYR A CA 1
ATOM 778 C C . TYR A 1 98 ? -5.685 13.412 15.662 1.00 82.81 98 TYR A C 1
ATOM 780 O O . TYR A 1 98 ? -4.986 14.262 16.213 1.00 82.81 98 TYR A O 1
ATOM 788 N N . ARG A 1 99 ? -6.316 12.425 16.304 1.00 87.94 99 ARG A N 1
ATOM 789 C CA . ARG A 1 99 ? -6.094 12.036 17.698 1.00 87.94 99 ARG A CA 1
ATOM 790 C C . ARG A 1 99 ? -6.052 10.522 17.781 1.00 87.94 99 ARG A C 1
ATOM 792 O O . ARG A 1 99 ? -6.966 9.862 17.284 1.00 87.94 99 ARG A O 1
ATOM 799 N N . VAL A 1 100 ? -5.020 9.971 18.413 1.00 89.31 100 VAL A N 1
ATOM 800 C CA . VAL A 1 100 ? -4.848 8.509 18.479 1.00 89.31 100 VAL A CA 1
ATOM 801 C C . VAL A 1 100 ? -5.972 7.841 19.283 1.00 89.31 100 VAL A C 1
ATOM 803 O O . VAL A 1 100 ? -6.460 6.779 18.913 1.00 89.31 100 VAL A O 1
ATOM 806 N N . GLN A 1 101 ? -6.486 8.517 20.311 1.00 90.75 101 GLN A N 1
ATOM 807 C CA . GLN A 1 101 ? -7.581 8.004 21.142 1.00 90.75 101 GLN A CA 1
ATOM 808 C C . GLN A 1 101 ? -8.909 7.888 20.375 1.00 90.75 101 GLN A C 1
ATOM 810 O O . GLN A 1 101 ? -9.635 6.907 20.533 1.00 90.75 101 GLN A O 1
ATOM 815 N N . ASP A 1 102 ? -9.200 8.832 19.470 1.00 91.56 102 ASP A N 1
ATOM 816 C CA . ASP A 1 102 ? -10.388 8.755 18.607 1.00 91.56 102 ASP A CA 1
ATOM 817 C C . ASP A 1 102 ? -10.298 7.547 17.664 1.00 91.56 102 ASP A C 1
ATOM 819 O O . ASP A 1 102 ? -11.295 6.879 17.388 1.00 91.56 102 ASP A O 1
ATOM 823 N N . VAL A 1 103 ? -9.094 7.250 17.176 1.00 93.38 103 VAL A N 1
ATOM 824 C CA . VAL A 1 103 ? -8.811 6.079 16.342 1.00 93.38 103 VAL A CA 1
ATOM 825 C C . VAL A 1 103 ? -9.005 4.787 17.136 1.00 93.38 103 VAL A C 1
ATOM 827 O O . VAL A 1 103 ? -9.737 3.908 16.679 1.00 93.38 103 VAL A O 1
ATOM 830 N N . ILE A 1 104 ? -8.417 4.685 18.330 1.00 94.75 104 ILE A N 1
ATOM 831 C CA . ILE A 1 104 ? -8.527 3.507 19.206 1.00 94.75 104 ILE A CA 1
ATOM 832 C C . ILE A 1 104 ? -9.990 3.222 19.551 1.00 94.75 104 ILE A C 1
ATOM 834 O O . ILE A 1 104 ? -10.456 2.099 19.356 1.00 94.75 104 ILE A O 1
ATOM 838 N N . GLY A 1 105 ? -10.757 4.243 19.948 1.00 95.25 105 GLY A N 1
ATOM 839 C CA . GLY A 1 105 ? -12.182 4.082 20.246 1.00 95.25 105 GLY A CA 1
ATOM 840 C C . GLY A 1 105 ? -13.001 3.602 19.040 1.00 95.25 105 GLY A C 1
ATOM 841 O O . GLY A 1 105 ? -13.964 2.849 19.188 1.00 95.25 105 GLY A O 1
ATOM 842 N N . ARG A 1 106 ? -12.612 3.979 17.813 1.00 95.38 106 ARG A N 1
ATOM 843 C CA . ARG A 1 106 ? -13.238 3.461 16.585 1.00 95.38 106 ARG A CA 1
ATOM 844 C C . ARG A 1 106 ? -12.861 2.006 16.323 1.00 95.38 106 ARG A C 1
ATOM 846 O O . ARG A 1 106 ? -13.747 1.231 15.976 1.00 95.38 106 ARG A O 1
ATOM 853 N N . ILE A 1 107 ? -11.597 1.627 16.499 1.00 96.44 107 ILE A N 1
ATOM 854 C CA . ILE A 1 107 ? -11.171 0.224 16.379 1.00 96.44 107 ILE A CA 1
ATOM 855 C C . ILE A 1 107 ? -11.964 -0.630 17.370 1.00 96.44 107 ILE A C 1
ATOM 857 O O . ILE A 1 107 ? -12.551 -1.636 16.982 1.00 96.44 107 ILE A O 1
ATOM 861 N N . GLU A 1 108 ? -12.076 -0.188 18.620 1.00 95.31 108 GLU A N 1
ATOM 862 C CA . GLU A 1 108 ? -12.840 -0.889 19.648 1.00 95.31 108 GLU A CA 1
ATOM 863 C C . GLU A 1 108 ? -14.327 -1.038 19.312 1.00 95.31 108 GLU A C 1
ATOM 865 O O . GLU A 1 108 ? -14.882 -2.134 19.403 1.00 95.31 108 GLU A O 1
ATOM 870 N N . LEU A 1 109 ? -14.969 0.032 18.847 1.00 95.12 109 LEU A N 1
ATOM 871 C CA . LEU A 1 109 ? -16.383 -0.010 18.485 1.00 95.12 109 LEU A CA 1
ATOM 872 C C . LEU A 1 109 ? -16.669 -0.968 17.316 1.00 95.12 109 LEU A C 1
ATOM 874 O O . LEU A 1 109 ? -17.704 -1.638 17.292 1.00 95.12 109 LEU A O 1
ATOM 878 N N . TYR A 1 110 ? -15.790 -0.999 16.312 1.00 95.44 110 TYR A N 1
ATOM 879 C CA . TYR A 1 110 ? -16.045 -1.720 15.064 1.00 95.44 110 TYR A CA 1
ATOM 880 C C . TYR A 1 110 ? -15.427 -3.122 15.024 1.00 95.44 110 TYR A C 1
ATOM 882 O O . TYR A 1 110 ? -15.959 -3.967 14.298 1.00 95.44 110 TYR A O 1
ATOM 890 N N . ARG A 1 111 ? -14.414 -3.445 15.842 1.00 93.31 111 ARG A N 1
ATOM 891 C CA . ARG A 1 111 ? -13.856 -4.812 15.904 1.00 93.31 111 ARG A CA 1
ATOM 892 C C . ARG A 1 111 ? -14.920 -5.849 16.258 1.00 93.31 111 ARG A C 1
ATOM 894 O O . ARG A 1 111 ? -14.973 -6.913 15.649 1.00 93.31 111 ARG A O 1
ATOM 901 N N . ALA A 1 112 ? -15.843 -5.499 17.161 1.00 90.88 112 ALA A N 1
ATOM 902 C CA . ALA A 1 112 ? -16.951 -6.361 17.574 1.00 90.88 112 ALA A CA 1
ATOM 903 C C . ALA A 1 112 ? -17.925 -6.677 16.421 1.00 90.88 112 ALA A C 1
ATOM 905 O O . ALA A 1 112 ? -18.683 -7.637 16.489 1.00 90.88 112 ALA A O 1
ATOM 906 N N . ARG A 1 113 ? -17.892 -5.885 15.339 1.00 92.69 113 ARG A N 1
ATOM 907 C CA . ARG A 1 113 ? -18.683 -6.075 14.111 1.00 92.69 113 ARG A CA 1
ATOM 908 C C . ARG A 1 113 ? -17.898 -6.780 12.992 1.00 92.69 113 ARG A C 1
ATOM 910 O O . ARG A 1 113 ? -18.381 -6.846 11.858 1.00 92.69 113 ARG A O 1
ATOM 917 N N . GLY A 1 114 ? -16.702 -7.283 13.307 1.00 92.44 114 GLY A N 1
ATOM 918 C CA . GLY A 1 114 ? -15.826 -8.032 12.405 1.00 92.44 114 GLY A CA 1
ATOM 919 C C . GLY A 1 114 ? -14.762 -7.201 11.685 1.00 92.44 114 GLY A C 1
ATOM 920 O O . GLY A 1 114 ? -14.008 -7.764 10.903 1.00 92.44 114 GLY A O 1
ATOM 921 N N . TYR A 1 115 ? -14.667 -5.889 11.930 1.00 95.50 115 TYR A N 1
ATOM 922 C CA . TYR A 1 115 ? -13.659 -5.038 11.286 1.00 95.50 115 TYR A CA 1
ATOM 923 C C . TYR A 1 115 ? -12.287 -5.213 11.950 1.00 95.50 115 TYR A C 1
ATOM 925 O O . TYR A 1 115 ? -11.933 -4.453 12.851 1.00 95.50 115 TYR A O 1
ATOM 933 N N . LYS A 1 116 ? -11.533 -6.231 11.521 1.00 94.06 116 LYS A N 1
ATOM 934 C CA . LYS A 1 116 ? -10.210 -6.574 12.073 1.00 94.06 116 LYS A CA 1
ATOM 935 C C . LYS A 1 116 ? -9.032 -6.023 11.270 1.00 94.06 116 LYS A C 1
ATOM 937 O O . LYS A 1 116 ? -7.917 -6.002 11.782 1.00 94.06 116 LYS A O 1
ATOM 942 N N . HIS A 1 117 ? -9.260 -5.555 10.043 1.00 96.62 117 HIS A N 1
ATOM 943 C CA . HIS A 1 117 ? -8.210 -4.986 9.194 1.00 96.62 117 HIS A CA 1
ATOM 944 C C . HIS A 1 117 ? -8.251 -3.459 9.260 1.00 96.62 117 HIS A C 1
ATOM 946 O O . HIS A 1 117 ? -9.272 -2.836 8.983 1.00 96.62 117 HIS A O 1
ATOM 952 N N . ILE A 1 118 ? -7.145 -2.838 9.647 1.00 97.00 118 ILE A N 1
ATOM 953 C CA . ILE A 1 118 ? -7.047 -1.405 9.907 1.00 97.00 118 ILE A CA 1
ATOM 954 C C . ILE A 1 118 ? -6.010 -0.793 8.971 1.00 97.00 118 ILE A C 1
ATOM 956 O O . ILE A 1 118 ? -4.843 -1.179 8.977 1.00 97.00 118 ILE A O 1
ATOM 960 N N . PHE A 1 119 ? -6.420 0.191 8.178 1.00 95.94 119 PHE A N 1
ATOM 961 C CA . PHE A 1 119 ? -5.563 0.857 7.201 1.00 95.94 119 PHE A CA 1
ATOM 962 C C . PHE A 1 119 ? -5.454 2.356 7.496 1.00 95.94 119 PHE A C 1
ATOM 964 O O . PHE A 1 119 ? -6.474 3.029 7.635 1.00 95.94 119 PHE A O 1
ATOM 971 N N . PHE A 1 120 ? -4.230 2.898 7.549 1.00 92.44 120 PHE A N 1
ATOM 972 C CA . PHE A 1 120 ? -3.980 4.336 7.751 1.00 92.44 120 PHE A CA 1
ATOM 973 C C . PHE A 1 120 ? -3.370 5.015 6.521 1.00 92.44 120 PHE A C 1
ATOM 975 O O . 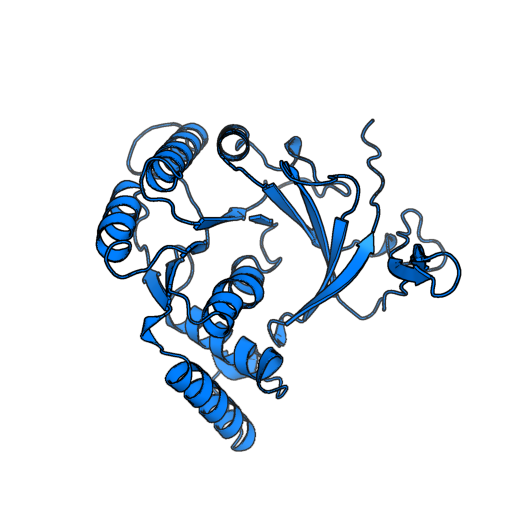PHE A 1 120 ? -2.294 4.633 6.045 1.00 92.44 120 PHE A O 1
ATOM 982 N N . ASP A 1 121 ? -4.017 6.093 6.075 1.00 89.38 121 ASP A N 1
ATOM 983 C CA . ASP A 1 121 ? -3.687 6.859 4.869 1.00 89.38 121 ASP A CA 1
ATOM 984 C C . ASP A 1 121 ? -3.753 8.387 5.103 1.00 89.38 121 ASP A C 1
ATOM 986 O O . ASP A 1 121 ? -4.772 9.044 4.902 1.00 89.38 121 ASP A O 1
ATOM 990 N N . THR A 1 122 ? -2.717 9.071 5.577 1.00 84.38 122 THR A N 1
ATOM 991 C CA . THR A 1 122 ? -1.397 8.648 6.050 1.00 84.38 122 THR A CA 1
ATOM 992 C C . THR A 1 122 ? -1.328 8.761 7.577 1.00 84.38 122 THR A C 1
ATOM 994 O O . THR A 1 122 ? -1.976 9.626 8.179 1.00 84.38 122 THR A O 1
ATOM 997 N N . PHE A 1 123 ? -0.540 7.898 8.222 1.00 87.00 123 PHE A N 1
ATOM 998 C CA . PHE A 1 123 ? -0.332 7.930 9.671 1.00 87.00 123 PHE A CA 1
ATOM 999 C C . PHE A 1 123 ? 0.514 9.152 10.056 1.00 87.00 123 PHE A C 1
ATOM 1001 O O . PHE A 1 123 ? 1.577 9.397 9.479 1.00 87.00 123 PHE A O 1
ATOM 1008 N N . LYS A 1 124 ? 0.021 9.944 11.013 1.00 80.75 124 LYS A N 1
ATOM 1009 C CA . LYS A 1 124 ? 0.654 11.180 11.497 1.00 80.75 124 LYS A CA 1
ATOM 1010 C C . LYS A 1 124 ? 0.670 11.197 13.027 1.00 80.75 124 LYS A C 1
ATOM 1012 O O . LYS A 1 124 ? -0.164 10.532 13.628 1.00 80.75 124 LYS A O 1
ATOM 1017 N N . PRO A 1 125 ? 1.586 11.952 13.656 1.00 79.44 125 PRO A N 1
ATOM 1018 C CA . PRO A 1 125 ? 1.572 12.132 15.104 1.00 79.44 125 PRO A CA 1
ATOM 1019 C C . PRO A 1 125 ? 0.348 12.919 15.575 1.00 79.44 125 PRO A C 1
ATOM 1021 O O . PRO A 1 125 ? -0.124 13.823 14.877 1.00 79.44 125 PRO A O 1
ATOM 1024 N N . ASP A 1 126 ? -0.103 12.621 16.792 1.00 82.12 126 ASP A N 1
ATOM 1025 C CA . ASP A 1 126 ? -1.036 13.461 17.541 1.00 82.12 126 ASP A CA 1
ATOM 1026 C C . ASP A 1 126 ? -0.326 14.727 18.046 1.00 82.12 126 ASP A C 1
ATOM 1028 O O . ASP A 1 126 ? 0.551 14.677 18.903 1.00 82.12 126 ASP A O 1
ATOM 1032 N N . LEU A 1 127 ? -0.694 15.879 17.485 1.00 78.00 127 LEU A N 1
ATOM 1033 C CA . LEU A 1 127 ? -0.111 17.184 17.824 1.00 78.00 127 LEU A CA 1
ATOM 1034 C C . LEU A 1 127 ? -0.974 17.976 18.815 1.00 78.00 127 LEU A C 1
ATOM 1036 O O . LEU A 1 127 ? -0.857 19.197 18.902 1.00 78.00 127 LEU A O 1
ATOM 1040 N N . SER A 1 128 ? -1.891 17.314 19.526 1.00 76.12 128 SER A N 1
ATOM 1041 C CA . SER A 1 128 ? -2.731 17.979 20.528 1.00 76.12 128 SER A CA 1
ATOM 1042 C C . SER A 1 128 ? -1.958 18.412 21.779 1.00 76.12 128 SER A C 1
ATOM 1044 O O . SER A 1 128 ? -2.405 19.321 22.477 1.00 76.12 128 SER A O 1
ATOM 1046 N N . GLN A 1 129 ? -0.797 17.805 22.040 1.00 72.75 129 GLN A N 1
ATOM 1047 C CA . GLN A 1 129 ? 0.089 18.123 23.161 1.00 72.75 129 GLN A CA 1
ATOM 1048 C C . GLN A 1 129 ? 1.304 18.944 22.700 1.00 72.75 129 GLN A C 1
ATOM 1050 O O . GLN A 1 129 ? 1.814 18.747 21.596 1.00 72.75 129 GLN A O 1
ATOM 1055 N N . GLN A 1 130 ? 1.807 19.842 23.558 1.00 75.25 130 GLN A N 1
ATOM 1056 C CA . GLN A 1 130 ? 3.052 20.594 23.329 1.00 75.25 130 GLN A CA 1
ATOM 1057 C C . GLN A 1 130 ? 4.290 19.725 23.611 1.00 75.25 130 GLN A C 1
ATOM 1059 O O . GLN A 1 130 ? 5.083 20.014 24.501 1.00 75.25 130 GLN A O 1
ATOM 1064 N N . ILE A 1 131 ? 4.437 18.635 22.867 1.00 80.81 131 ILE A N 1
ATOM 1065 C CA . ILE A 1 131 ? 5.608 17.754 22.920 1.00 80.81 131 ILE A CA 1
ATOM 1066 C C . ILE A 1 131 ? 6.331 17.765 21.576 1.00 80.81 131 ILE A C 1
ATOM 1068 O O . ILE A 1 131 ? 5.778 18.167 20.547 1.00 80.81 131 ILE A O 1
ATOM 1072 N N . GLU A 1 132 ? 7.587 17.321 21.569 1.00 81.69 132 GLU A N 1
ATOM 1073 C CA . GLU A 1 132 ? 8.335 17.202 20.324 1.00 81.69 132 GLU A CA 1
ATOM 1074 C C . GLU A 1 132 ? 7.647 16.225 19.361 1.00 81.69 132 GLU A C 1
ATOM 1076 O O . GLU A 1 132 ? 7.184 15.148 19.737 1.00 81.69 132 GLU A O 1
ATOM 1081 N N . ARG A 1 133 ? 7.588 16.598 18.078 1.00 78.06 133 ARG A N 1
ATOM 1082 C CA . ARG A 1 133 ? 6.808 15.876 17.061 1.00 78.06 133 ARG A CA 1
ATOM 1083 C C . ARG A 1 133 ? 7.196 14.402 16.903 1.00 78.06 133 ARG A C 1
ATOM 1085 O O . ARG A 1 133 ? 6.336 13.600 16.555 1.00 78.06 133 ARG A O 1
ATOM 1092 N N . TRP A 1 134 ? 8.470 14.060 17.095 1.00 76.88 134 TRP A N 1
ATOM 1093 C CA . TRP A 1 134 ? 8.940 12.673 17.006 1.00 76.88 134 TRP A CA 1
ATOM 1094 C C . TRP A 1 134 ? 8.440 11.850 18.201 1.00 76.88 134 TRP A C 1
ATOM 1096 O O . TRP A 1 134 ? 7.901 10.767 18.000 1.00 76.88 134 TRP A O 1
ATOM 1106 N N . LEU A 1 135 ? 8.482 12.417 19.411 1.00 81.19 135 LEU A N 1
ATOM 1107 C CA . LEU A 1 135 ? 7.976 11.781 20.625 1.00 81.19 135 LEU A CA 1
ATOM 1108 C C . LEU A 1 135 ? 6.459 11.565 20.549 1.00 81.19 135 LEU A C 1
ATOM 1110 O O . LEU A 1 135 ? 5.969 10.483 20.851 1.00 81.19 135 LEU A O 1
ATOM 1114 N N . ALA A 1 136 ? 5.716 12.556 20.045 1.00 85.00 136 ALA A N 1
ATOM 1115 C CA . ALA A 1 136 ? 4.288 12.403 19.760 1.00 85.00 136 ALA A CA 1
ATOM 1116 C C . ALA A 1 136 ? 3.995 11.241 18.802 1.00 85.00 136 ALA A C 1
ATOM 1118 O O . ALA A 1 136 ? 2.968 10.566 18.918 1.00 85.00 136 ALA A O 1
ATOM 1119 N N . PHE A 1 137 ? 4.882 11.027 17.829 1.00 84.44 137 PHE A N 1
ATOM 1120 C CA . PHE A 1 137 ? 4.714 9.980 16.833 1.00 84.44 137 PHE A CA 1
ATOM 1121 C C . PHE A 1 137 ? 4.994 8.601 17.417 1.00 84.44 137 PHE A C 1
ATOM 1123 O O . PHE A 1 137 ? 4.200 7.692 17.191 1.00 84.44 137 PHE A O 1
ATOM 1130 N N . SER A 1 138 ? 6.060 8.494 18.214 1.00 84.19 138 SER A N 1
ATOM 1131 C CA . SER A 1 138 ? 6.398 7.309 19.001 1.00 84.19 138 SER A CA 1
ATOM 1132 C C . SER A 1 138 ? 5.233 6.889 19.901 1.00 84.19 138 SER A C 1
ATOM 1134 O O . SER A 1 138 ? 4.703 5.792 19.744 1.00 84.19 138 SER A O 1
ATOM 1136 N N . ASN A 1 139 ? 4.724 7.808 20.729 1.00 87.50 139 ASN A N 1
ATOM 1137 C CA . ASN A 1 139 ? 3.597 7.529 21.623 1.00 87.50 139 ASN A CA 1
ATOM 1138 C C . ASN A 1 139 ? 2.351 7.075 20.848 1.00 87.50 139 ASN A C 1
ATOM 1140 O O . ASN A 1 139 ? 1.728 6.081 21.200 1.00 87.50 139 ASN A O 1
ATOM 1144 N N . SER A 1 140 ? 2.023 7.751 19.738 1.00 89.12 140 SER A N 1
ATOM 1145 C CA . SER A 1 140 ? 0.879 7.362 18.898 1.00 89.12 140 SER A CA 1
ATOM 1146 C C . SER A 1 140 ? 1.044 5.963 18.289 1.00 89.12 140 SER A C 1
ATOM 1148 O O . SER A 1 140 ? 0.055 5.262 18.083 1.00 89.12 140 SER A O 1
ATOM 1150 N N . ALA A 1 141 ? 2.272 5.571 17.941 1.00 89.38 141 ALA A N 1
ATOM 1151 C CA . ALA A 1 141 ? 2.565 4.261 17.373 1.00 89.38 141 ALA A CA 1
ATOM 1152 C C . ALA A 1 141 ? 2.501 3.155 18.433 1.00 89.38 141 ALA A C 1
ATOM 1154 O O . ALA A 1 141 ? 1.943 2.096 18.154 1.00 89.38 141 ALA A O 1
ATOM 1155 N N . GLN A 1 142 ? 3.005 3.424 19.640 1.00 90.56 142 GLN A N 1
ATOM 1156 C CA . GLN A 1 142 ? 2.922 2.517 20.784 1.00 90.56 142 GLN A CA 1
ATOM 1157 C C . GLN A 1 142 ? 1.467 2.290 21.212 1.00 90.56 142 GLN A C 1
ATOM 1159 O O . GLN A 1 142 ? 1.028 1.146 21.273 1.00 90.56 142 GLN A O 1
ATOM 1164 N N . ASP A 1 143 ? 0.690 3.364 21.387 1.00 92.31 143 ASP A N 1
ATOM 1165 C CA . ASP A 1 143 ? -0.739 3.292 21.721 1.00 92.31 143 ASP A CA 1
ATOM 1166 C C . ASP A 1 143 ? -1.521 2.467 20.683 1.00 92.31 143 ASP A C 1
ATOM 1168 O O . ASP A 1 143 ? -2.370 1.636 21.019 1.00 92.31 143 ASP A O 1
ATOM 1172 N N . LEU A 1 144 ? -1.224 2.676 19.394 1.00 92.62 144 LEU A N 1
ATOM 1173 C CA . LEU A 1 144 ? -1.834 1.903 18.317 1.00 92.62 144 LEU A CA 1
ATOM 1174 C C . LEU A 1 144 ? -1.409 0.431 18.370 1.00 92.62 144 LEU A C 1
ATOM 1176 O O . LEU A 1 144 ? -2.261 -0.437 18.203 1.00 92.62 144 LEU A O 1
ATOM 1180 N N . TYR A 1 145 ? -0.126 0.144 18.599 1.00 93.00 145 TYR A N 1
ATOM 1181 C CA . TYR A 1 145 ? 0.390 -1.220 18.713 1.00 93.00 145 TYR A CA 1
ATOM 1182 C C . TYR A 1 145 ? -0.257 -1.980 19.879 1.00 93.00 145 TYR A C 1
ATOM 1184 O O . TYR A 1 145 ? -0.758 -3.089 19.694 1.00 93.00 145 TYR A O 1
ATOM 1192 N N . ASP A 1 146 ? -0.330 -1.355 21.054 1.00 94.38 146 ASP A N 1
ATOM 1193 C CA . ASP A 1 146 ? -0.960 -1.937 22.238 1.00 94.38 146 ASP A CA 1
ATOM 1194 C C . ASP A 1 146 ? -2.450 -2.210 22.041 1.00 94.38 146 ASP A C 1
ATOM 1196 O O . ASP A 1 146 ? -2.979 -3.170 22.601 1.00 94.38 146 ASP A O 1
ATOM 1200 N N . CYS A 1 147 ? -3.113 -1.409 21.208 1.00 94.94 147 CYS A N 1
ATOM 1201 C CA . CYS A 1 147 ? -4.496 -1.626 20.813 1.00 94.94 147 CYS A CA 1
ATOM 1202 C C . CYS A 1 147 ? -4.658 -2.842 19.882 1.00 94.94 147 CYS A C 1
ATOM 1204 O O . CYS A 1 147 ? -5.608 -3.606 20.045 1.00 94.94 147 CYS A O 1
ATOM 1206 N N . ILE A 1 148 ? -3.770 -3.035 18.903 1.00 94.75 148 ILE A N 1
ATOM 1207 C CA . ILE A 1 148 ? -3.967 -4.028 17.828 1.00 94.75 148 ILE A CA 1
ATOM 1208 C C . ILE A 1 148 ? -3.341 -5.400 18.091 1.00 94.75 148 ILE A C 1
ATOM 1210 O O . ILE A 1 148 ? -3.722 -6.348 17.407 1.00 94.75 148 ILE A O 1
ATOM 1214 N N . LYS A 1 149 ? -2.391 -5.515 19.027 1.00 94.12 149 LYS A N 1
ATOM 1215 C CA . LYS A 1 149 ? -1.664 -6.766 19.306 1.00 94.12 149 LYS A CA 1
ATOM 1216 C C . LYS A 1 149 ? -2.591 -7.941 19.628 1.00 94.12 149 LYS A C 1
ATOM 1218 O O . LYS A 1 149 ? -3.752 -7.755 20.009 1.00 94.12 149 LYS A O 1
ATOM 1223 N N . GLU A 1 150 ? -2.062 -9.151 19.475 1.00 92.25 150 GLU A N 1
ATOM 1224 C CA . GLU A 1 150 ? -2.816 -10.399 19.620 1.00 92.25 150 GLU A CA 1
ATOM 1225 C C . GLU A 1 150 ? -3.476 -10.523 20.998 1.00 92.25 150 GLU A C 1
ATOM 1227 O O . GLU A 1 150 ? -4.648 -10.884 21.088 1.00 92.25 150 GLU A O 1
ATOM 1232 N N . GLU A 1 151 ? -2.772 -10.127 22.062 1.00 93.38 151 GLU A N 1
ATOM 1233 C CA . GLU A 1 151 ? -3.266 -10.180 23.442 1.00 93.38 151 GLU A CA 1
ATOM 1234 C C . GLU A 1 151 ? -4.321 -9.107 23.754 1.00 93.38 151 GLU A C 1
ATOM 1236 O O . GLU A 1 151 ? -4.945 -9.141 24.814 1.00 93.38 151 GLU A O 1
ATOM 1241 N N . ALA A 1 152 ? -4.505 -8.136 22.855 1.00 93.50 152 ALA A N 1
ATOM 1242 C CA . ALA A 1 152 ? -5.502 -7.084 22.968 1.00 93.50 152 ALA A CA 1
ATOM 1243 C C . ALA A 1 152 ? -6.664 -7.349 22.004 1.00 93.50 152 ALA A C 1
ATOM 1245 O O . ALA A 1 152 ? -7.550 -8.157 22.286 1.00 93.50 152 ALA A O 1
ATOM 1246 N N . TYR A 1 153 ? -6.714 -6.635 20.879 1.00 94.88 153 TYR A N 1
ATOM 1247 C CA . TYR A 1 153 ? -7.841 -6.717 19.949 1.00 94.88 153 TYR A CA 1
ATOM 1248 C C . TYR A 1 153 ? -7.585 -7.616 18.747 1.00 94.88 153 TYR A C 1
ATOM 1250 O O . TYR A 1 153 ? -8.529 -7.862 17.995 1.00 94.88 153 TYR A O 1
ATOM 1258 N N . ASN A 1 154 ? -6.359 -8.131 18.605 1.00 94.88 154 ASN A N 1
ATOM 1259 C CA . ASN A 1 154 ? -5.949 -9.030 17.534 1.00 94.88 154 ASN A CA 1
ATOM 1260 C C . ASN A 1 154 ? -6.411 -8.526 16.153 1.00 94.88 154 ASN A C 1
ATOM 1262 O O . ASN A 1 154 ? -7.219 -9.152 15.458 1.00 94.88 154 ASN A O 1
ATOM 1266 N N . CYS A 1 155 ? -5.945 -7.325 15.814 1.00 95.50 155 CYS A N 1
ATOM 1267 C CA . CYS A 1 155 ? -6.258 -6.628 14.575 1.00 95.50 155 CYS A CA 1
ATOM 1268 C C . CYS A 1 155 ? -5.014 -6.547 13.685 1.00 95.50 155 CYS A C 1
ATOM 1270 O O . CYS A 1 155 ? -3.902 -6.299 14.148 1.00 95.50 155 CYS A O 1
ATOM 1272 N N . HIS A 1 156 ? -5.213 -6.646 12.374 1.00 94.44 156 HIS A N 1
ATOM 1273 C CA . HIS A 1 15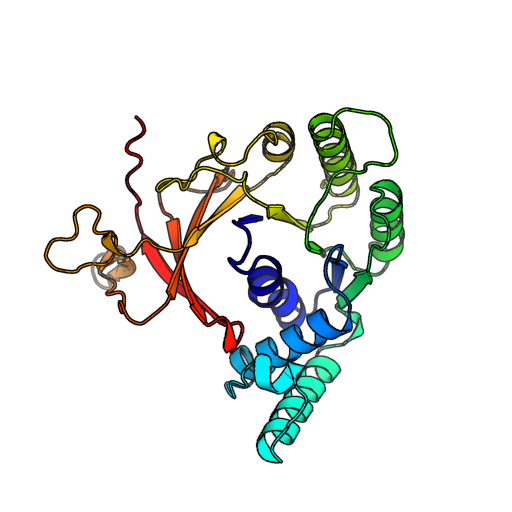6 ? -4.155 -6.423 11.395 1.00 94.44 156 HIS A CA 1
ATOM 1274 C C . HIS A 1 156 ? -4.086 -4.940 11.049 1.00 94.44 156 HIS A C 1
ATOM 1276 O O . HIS A 1 156 ? -5.092 -4.354 10.659 1.00 94.44 156 HIS A O 1
ATOM 1282 N N . CYS A 1 157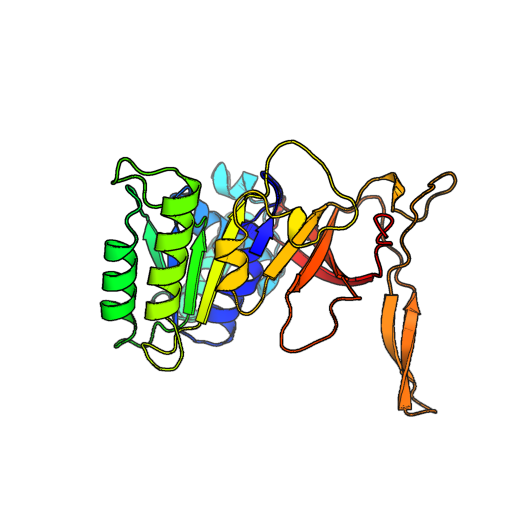 ? -2.908 -4.323 11.150 1.00 95.38 157 CYS A N 1
ATOM 1283 C CA . CYS A 1 157 ? -2.736 -2.906 10.839 1.00 95.38 157 CYS A CA 1
ATOM 1284 C C . CYS A 1 157 ? -1.707 -2.684 9.732 1.00 95.38 157 CYS A C 1
ATOM 1286 O O . CYS A 1 157 ? -0.569 -3.144 9.822 1.00 95.38 157 CYS A O 1
ATOM 1288 N N . LEU A 1 158 ? -2.088 -1.905 8.719 1.00 95.38 158 LEU A N 1
ATOM 1289 C CA . LEU A 1 158 ? -1.174 -1.370 7.718 1.00 95.38 158 LEU A CA 1
ATOM 1290 C C . LEU A 1 158 ? -1.238 0.156 7.722 1.00 95.38 158 LEU A C 1
ATOM 1292 O O . LEU A 1 158 ? -2.198 0.771 7.256 1.00 95.38 158 LEU A O 1
ATOM 1296 N N . ALA A 1 159 ? -0.166 0.774 8.207 1.00 92.00 159 ALA A N 1
ATOM 1297 C CA . ALA A 1 159 ? -0.008 2.219 8.204 1.00 92.00 159 ALA A CA 1
ATOM 1298 C C . ALA A 1 159 ? 0.937 2.691 7.095 1.00 92.00 159 ALA A C 1
ATOM 1300 O O . ALA A 1 159 ? 2.029 2.138 6.898 1.00 92.00 159 ALA A O 1
ATOM 1301 N N . THR A 1 160 ? 0.528 3.740 6.380 1.00 90.44 160 THR A N 1
ATOM 1302 C CA . THR A 1 160 ? 1.395 4.440 5.429 1.00 90.44 160 THR A CA 1
ATOM 1303 C C . THR A 1 160 ? 2.045 5.655 6.079 1.00 90.44 160 THR A C 1
ATOM 1305 O O . THR A 1 160 ? 1.371 6.492 6.675 1.00 90.44 160 THR A O 1
ATOM 1308 N N . VAL A 1 161 ? 3.367 5.757 5.957 1.00 86.44 161 VAL A N 1
ATOM 1309 C CA . VAL A 1 161 ? 4.181 6.852 6.499 1.00 86.44 161 VAL A CA 1
ATOM 1310 C C . VAL A 1 161 ? 4.991 7.472 5.361 1.00 86.44 161 VAL A C 1
ATOM 1312 O O . VAL A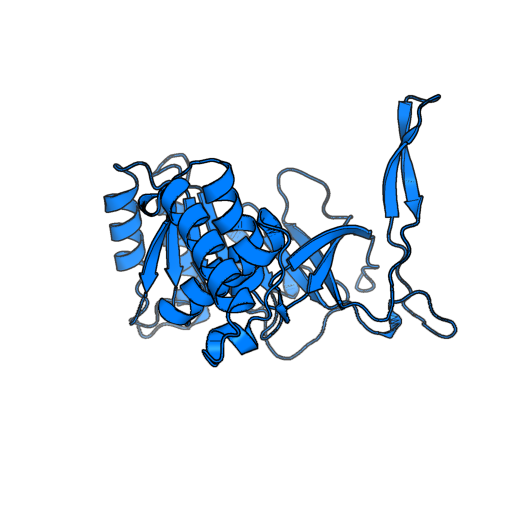 1 161 ? 5.312 6.817 4.367 1.00 86.44 161 VAL A O 1
ATOM 1315 N N . GLN A 1 162 ? 5.285 8.764 5.460 1.00 80.06 162 GLN A N 1
ATOM 1316 C CA . GLN A 1 162 ? 6.105 9.465 4.476 1.00 80.06 162 GLN A CA 1
ATOM 1317 C C . GLN A 1 162 ? 7.597 9.363 4.828 1.00 80.06 162 GLN A C 1
ATOM 1319 O O . GLN A 1 162 ? 7.967 9.604 5.973 1.00 80.06 162 GLN A O 1
ATOM 1324 N N . LEU A 1 163 ? 8.450 9.059 3.839 1.00 73.19 163 LEU A N 1
ATOM 1325 C CA . LEU A 1 163 ? 9.913 9.093 4.007 1.00 73.19 163 LEU A CA 1
ATOM 1326 C C . LEU A 1 163 ? 10.430 10.511 4.309 1.00 73.19 163 LEU A C 1
ATOM 1328 O O . LEU A 1 163 ? 9.835 11.512 3.894 1.00 73.19 163 LEU A O 1
ATOM 1332 N N . LYS A 1 164 ? 11.574 10.590 5.003 1.00 67.44 164 LYS A N 1
ATOM 1333 C CA . LYS A 1 164 ? 12.255 11.855 5.311 1.00 67.44 164 LYS A CA 1
ATOM 1334 C C . LYS A 1 164 ? 12.610 12.597 4.017 1.00 67.44 164 LYS A C 1
ATOM 1336 O O . LYS A 1 164 ? 13.155 12.022 3.082 1.00 67.44 164 LYS A O 1
ATOM 1341 N N . ILE A 1 165 ? 12.321 13.895 3.984 1.00 61.91 165 ILE A N 1
ATOM 1342 C CA . ILE A 1 165 ? 12.677 14.779 2.869 1.00 61.91 165 ILE A CA 1
ATOM 1343 C C . ILE A 1 165 ? 14.194 15.032 2.902 1.00 61.91 165 ILE A C 1
ATOM 1345 O O . ILE A 1 165 ? 14.731 15.347 3.965 1.00 61.91 165 ILE A O 1
ATOM 1349 N N . GLY A 1 166 ? 14.871 14.942 1.752 1.00 57.81 166 GLY A N 1
ATOM 1350 C CA . GLY A 1 166 ? 16.193 15.559 1.557 1.00 57.81 166 GLY A CA 1
ATOM 1351 C C . GLY A 1 166 ? 17.350 14.652 1.128 1.00 57.81 166 GLY A C 1
ATOM 1352 O O . GLY A 1 166 ? 18.406 15.187 0.808 1.00 57.81 166 GLY A O 1
ATOM 1353 N N . ARG A 1 167 ? 17.191 13.322 1.080 1.00 61.94 167 ARG A N 1
ATOM 1354 C CA . ARG A 1 167 ? 18.172 12.424 0.441 1.00 61.94 167 ARG A CA 1
ATOM 1355 C C . ARG A 1 167 ? 17.475 11.287 -0.293 1.00 61.94 167 ARG A C 1
ATOM 1357 O O . ARG A 1 167 ? 16.609 10.620 0.267 1.00 61.94 167 ARG A O 1
ATOM 1364 N N . GLU A 1 168 ? 17.866 11.091 -1.545 1.00 71.00 168 GLU A N 1
ATOM 1365 C CA . GLU A 1 168 ? 17.466 9.949 -2.357 1.00 71.00 168 GLU A CA 1
ATOM 1366 C C . GLU A 1 168 ? 18.476 8.825 -2.126 1.00 71.00 168 GLU A C 1
ATOM 1368 O O . GLU A 1 168 ? 19.646 8.937 -2.488 1.00 71.00 168 GLU A O 1
ATOM 1373 N N . TYR A 1 169 ? 18.035 7.761 -1.461 1.00 81.19 169 TYR A N 1
ATOM 1374 C CA . TYR A 1 169 ? 18.865 6.597 -1.173 1.00 81.19 169 TYR A CA 1
ATOM 1375 C C . TYR A 1 169 ? 18.576 5.494 -2.192 1.00 81.19 169 TYR A C 1
ATOM 1377 O O . TYR A 1 169 ? 17.415 5.191 -2.468 1.00 81.19 169 TYR A O 1
ATOM 1385 N N . ARG A 1 170 ? 19.626 4.881 -2.755 1.00 88.44 170 ARG A N 1
ATOM 1386 C CA . ARG A 1 170 ? 19.487 3.728 -3.665 1.00 88.44 170 ARG A CA 1
ATOM 1387 C C . ARG A 1 170 ? 19.092 2.467 -2.929 1.00 88.44 170 ARG A C 1
ATOM 1389 O O . ARG A 1 170 ? 18.187 1.766 -3.376 1.00 88.44 170 ARG A O 1
ATOM 1396 N N . PHE A 1 171 ? 19.750 2.207 -1.813 1.00 89.44 171 PHE A N 1
ATOM 1397 C CA . PHE A 1 171 ? 19.361 1.163 -0.888 1.00 89.44 171 PHE A CA 1
ATOM 1398 C C . PHE A 1 171 ? 18.559 1.809 0.240 1.00 89.44 171 PHE A C 1
ATOM 1400 O O . PHE A 1 171 ? 19.030 2.782 0.823 1.00 89.44 171 PHE A O 1
ATOM 1407 N N . ILE A 1 172 ? 17.342 1.326 0.496 1.00 87.62 172 ILE A N 1
ATOM 1408 C CA . ILE A 1 172 ? 16.513 1.834 1.592 1.00 87.62 172 ILE A CA 1
ATOM 1409 C C . ILE A 1 172 ? 16.604 0.848 2.744 1.00 87.62 172 ILE A C 1
ATOM 1411 O O . ILE A 1 172 ? 16.100 -0.266 2.642 1.00 87.62 172 ILE A O 1
ATOM 1415 N N . ASP A 1 173 ? 17.215 1.284 3.834 1.00 85.12 173 ASP A N 1
ATOM 1416 C CA . ASP A 1 173 ? 17.269 0.583 5.111 1.00 85.12 173 ASP A CA 1
ATOM 1417 C C . ASP A 1 173 ? 16.435 1.324 6.175 1.00 85.12 173 ASP A C 1
ATOM 1419 O O . ASP A 1 173 ? 15.683 2.261 5.878 1.00 85.12 173 ASP A O 1
ATOM 1423 N N . LEU A 1 174 ? 16.536 0.887 7.431 1.00 82.62 174 LEU A N 1
ATOM 1424 C CA . LEU A 1 174 ? 15.830 1.513 8.548 1.00 82.62 174 LEU A CA 1
ATOM 1425 C C . LEU A 1 174 ? 16.325 2.937 8.845 1.00 82.62 174 LEU A C 1
ATOM 1427 O O . LEU A 1 174 ? 15.519 3.778 9.247 1.00 82.62 174 LEU A O 1
ATOM 1431 N N . ASP A 1 175 ? 17.590 3.254 8.557 1.00 77.56 175 ASP A N 1
ATOM 1432 C CA . ASP A 1 175 ? 18.164 4.589 8.774 1.00 77.56 175 ASP A CA 1
ATOM 1433 C C . ASP A 1 175 ? 17.574 5.635 7.813 1.00 77.56 175 ASP A C 1
ATOM 1435 O O . ASP A 1 175 ? 17.492 6.833 8.122 1.00 77.56 175 ASP A O 1
ATOM 1439 N N . CYS A 1 176 ? 17.077 5.186 6.656 1.00 76.31 176 CYS A N 1
ATOM 1440 C CA . CYS A 1 176 ? 16.356 6.021 5.697 1.00 76.31 176 CYS A CA 1
ATOM 1441 C C . CYS A 1 176 ? 14.968 6.467 6.207 1.00 76.31 176 CYS A C 1
ATOM 1443 O O . CYS A 1 176 ? 14.402 7.461 5.727 1.00 76.31 176 CYS A O 1
ATOM 1445 N N . ILE A 1 177 ? 14.404 5.771 7.198 1.00 73.81 177 ILE A N 1
ATOM 1446 C CA . ILE A 1 177 ? 13.086 6.040 7.789 1.00 73.81 177 ILE A CA 1
ATOM 1447 C C . ILE A 1 177 ? 13.261 7.083 8.907 1.00 73.81 177 ILE A C 1
ATOM 1449 O O . ILE A 1 177 ? 13.222 6.799 10.099 1.00 73.81 177 ILE A O 1
ATOM 1453 N N . GLY A 1 178 ? 13.542 8.328 8.512 1.00 60.56 178 GLY A N 1
ATOM 1454 C CA . GLY A 1 178 ? 14.041 9.359 9.431 1.00 60.56 178 GLY A CA 1
ATOM 1455 C C . GLY A 1 178 ? 13.220 9.607 10.704 1.00 60.56 178 GLY A C 1
ATOM 1456 O O . GLY A 1 178 ? 12.000 9.553 10.655 1.00 60.56 178 GLY A O 1
ATOM 1457 N N . LYS A 1 179 ? 13.892 9.956 11.820 1.00 55.09 179 LYS A N 1
ATOM 1458 C CA . LYS A 1 179 ? 13.332 10.314 13.156 1.00 55.09 179 LYS A CA 1
ATOM 1459 C C . LYS A 1 179 ? 12.190 9.404 13.670 1.00 55.09 179 LYS A C 1
ATOM 1461 O O . LYS A 1 179 ? 11.393 9.850 14.484 1.00 55.09 179 LYS A O 1
ATOM 1466 N N . SER A 1 180 ? 12.082 8.186 13.143 1.00 59.12 180 SER A N 1
ATOM 1467 C CA . SER A 1 180 ? 10.963 7.261 13.357 1.00 59.12 180 SER A CA 1
ATOM 1468 C C . SER A 1 180 ? 11.468 5.881 13.789 1.00 59.12 180 SER A C 1
ATOM 1470 O O . SER A 1 180 ? 10.795 4.883 13.521 1.00 59.12 180 SER A O 1
ATOM 1472 N N . LEU A 1 181 ? 12.656 5.811 14.407 1.00 64.56 181 LEU A N 1
ATOM 1473 C CA . LEU A 1 181 ? 13.216 4.558 14.932 1.00 64.56 181 LEU A CA 1
ATOM 1474 C C . LEU A 1 181 ? 12.205 3.881 15.863 1.00 64.56 181 LEU A C 1
ATOM 1476 O O . LEU A 1 181 ? 11.991 2.679 15.792 1.00 64.56 181 LEU A O 1
ATOM 1480 N N . GLU A 1 182 ? 11.469 4.681 16.618 1.00 68.50 182 GLU A N 1
ATOM 1481 C CA . GLU A 1 182 ? 10.455 4.235 17.560 1.00 68.50 182 GLU A CA 1
ATOM 1482 C C . GLU A 1 182 ? 9.231 3.604 16.862 1.00 68.50 182 GLU A C 1
ATOM 1484 O O . GLU A 1 182 ? 8.626 2.667 17.374 1.00 68.50 182 GLU A O 1
ATOM 1489 N N . ILE A 1 183 ? 8.877 4.044 15.645 1.00 75.19 183 ILE A N 1
ATOM 1490 C CA . ILE A 1 183 ? 7.834 3.370 14.843 1.00 75.19 183 ILE A CA 1
ATOM 1491 C C . ILE A 1 183 ? 8.349 2.039 14.313 1.00 75.19 183 ILE A C 1
ATOM 1493 O O . ILE A 1 183 ? 7.614 1.051 14.255 1.00 75.19 183 ILE A O 1
ATOM 1497 N N . VAL A 1 184 ? 9.609 2.029 13.880 1.00 81.19 184 VAL A N 1
ATOM 1498 C CA . VAL A 1 184 ? 10.269 0.819 13.402 1.00 81.19 184 VAL A CA 1
ATOM 1499 C C . VAL A 1 184 ? 10.325 -0.223 14.514 1.00 81.19 184 VAL A C 1
ATOM 1501 O O . VAL A 1 184 ? 10.118 -1.396 14.218 1.00 81.19 184 VAL A O 1
ATOM 1504 N N . GLU A 1 185 ? 10.553 0.166 15.769 1.00 79.62 185 GLU A N 1
ATOM 1505 C CA . GLU A 1 185 ? 10.607 -0.744 16.919 1.00 79.62 185 GLU A CA 1
ATOM 1506 C C . GLU A 1 185 ? 9.309 -1.539 17.093 1.00 79.62 185 GLU A C 1
ATOM 1508 O O . GLU A 1 185 ? 9.357 -2.775 17.123 1.00 79.62 185 GLU A O 1
ATOM 1513 N N . VAL A 1 186 ? 8.157 -0.859 17.097 1.00 84.25 186 VAL A N 1
ATOM 1514 C CA . VAL A 1 186 ? 6.841 -1.494 17.301 1.00 84.25 186 VAL A CA 1
ATOM 1515 C C . VAL A 1 186 ? 6.307 -2.222 16.063 1.00 84.25 186 VAL A C 1
ATOM 1517 O O . VAL A 1 186 ? 5.480 -3.125 16.175 1.00 84.25 186 VAL A O 1
ATOM 1520 N N . ALA A 1 187 ? 6.773 -1.874 14.860 1.00 88.44 187 ALA A N 1
ATOM 1521 C CA . ALA A 1 187 ? 6.313 -2.514 13.631 1.00 88.44 187 ALA A CA 1
ATOM 1522 C C . ALA A 1 187 ? 6.813 -3.966 13.517 1.00 88.44 187 ALA A C 1
ATOM 1524 O O . ALA A 1 187 ? 8.010 -4.231 13.634 1.00 88.44 187 ALA A O 1
ATOM 1525 N N . ALA A 1 188 ? 5.920 -4.912 13.213 1.00 89.12 188 ALA A N 1
ATOM 1526 C CA . ALA A 1 188 ? 6.310 -6.297 12.924 1.00 89.12 188 ALA A CA 1
ATOM 1527 C C . ALA A 1 188 ? 7.060 -6.415 11.585 1.00 89.12 188 ALA A C 1
ATOM 1529 O O . ALA A 1 188 ? 8.078 -7.098 11.499 1.00 89.12 188 ALA A O 1
ATOM 1530 N N . VAL A 1 189 ? 6.573 -5.703 10.563 1.00 90.56 189 VAL A N 1
ATOM 1531 C CA . VAL A 1 189 ? 7.162 -5.642 9.221 1.00 90.56 189 VAL A CA 1
ATOM 1532 C C . VAL A 1 189 ? 7.261 -4.188 8.786 1.00 90.56 189 VAL A C 1
ATOM 1534 O O . VAL A 1 189 ? 6.302 -3.416 8.897 1.00 90.56 189 VAL A O 1
ATOM 1537 N N . VAL A 1 190 ? 8.413 -3.818 8.237 1.00 90.44 190 VAL A N 1
ATOM 1538 C CA . VAL A 1 190 ? 8.627 -2.514 7.618 1.00 90.44 190 VAL A CA 1
ATOM 1539 C C . VAL A 1 190 ? 8.829 -2.725 6.128 1.00 90.44 190 VAL A C 1
ATOM 1541 O O . VAL A 1 190 ? 9.810 -3.308 5.692 1.00 90.44 190 VAL A O 1
ATOM 1544 N N . MET A 1 191 ? 7.880 -2.217 5.347 1.00 92.19 191 MET A N 1
ATOM 1545 C CA . MET A 1 191 ? 8.012 -2.087 3.899 1.00 92.19 191 MET A CA 1
ATOM 1546 C C . MET A 1 191 ? 8.428 -0.660 3.577 1.00 92.19 191 MET A C 1
ATOM 1548 O O . MET A 1 191 ? 7.752 0.271 4.029 1.00 92.19 191 MET A O 1
ATOM 1552 N N . ALA A 1 192 ? 9.467 -0.477 2.774 1.00 91.06 192 ALA A N 1
ATOM 1553 C CA . ALA A 1 192 ? 9.884 0.829 2.280 1.00 91.06 192 ALA A CA 1
ATOM 1554 C C . ALA A 1 192 ? 10.101 0.771 0.769 1.00 91.06 192 ALA A C 1
ATOM 1556 O O . ALA A 1 192 ? 10.410 -0.285 0.246 1.00 91.06 192 ALA A O 1
ATOM 1557 N N . GLY A 1 193 ? 9.920 1.857 0.028 1.00 91.75 193 GLY A N 1
ATOM 1558 C CA . GLY A 1 193 ? 10.058 1.775 -1.427 1.00 91.75 193 GLY A CA 1
ATOM 1559 C C . GLY A 1 193 ? 10.407 3.086 -2.097 1.00 91.75 193 GLY A C 1
ATOM 1560 O O . GLY A 1 193 ? 10.148 4.160 -1.559 1.00 91.75 193 GLY A O 1
ATOM 1561 N N . ARG A 1 194 ? 10.980 2.986 -3.294 1.00 92.81 194 ARG A N 1
ATOM 1562 C CA . ARG A 1 194 ? 11.308 4.118 -4.170 1.00 92.81 194 ARG A CA 1
ATOM 1563 C C . ARG A 1 194 ? 11.028 3.769 -5.618 1.00 92.81 194 ARG A C 1
ATOM 1565 O O . ARG A 1 194 ? 10.924 2.601 -5.977 1.00 92.81 194 ARG A O 1
ATOM 1572 N N . LEU A 1 195 ? 10.981 4.794 -6.454 1.00 93.62 195 LEU A N 1
ATOM 1573 C CA . LEU A 1 195 ? 11.052 4.583 -7.890 1.00 93.62 195 LEU A CA 1
ATOM 1574 C C . LEU A 1 195 ? 12.455 4.113 -8.288 1.00 93.62 195 LEU A C 1
ATOM 1576 O O . LEU A 1 195 ? 13.452 4.463 -7.648 1.00 93.62 195 LEU A O 1
ATOM 1580 N N . MET A 1 196 ? 12.503 3.280 -9.322 1.00 93.69 196 MET A N 1
ATOM 1581 C CA . MET A 1 196 ? 13.745 2.902 -9.984 1.00 93.69 196 MET A CA 1
ATOM 1582 C C . MET A 1 196 ? 14.389 4.143 -10.612 1.00 93.69 196 MET A C 1
ATOM 1584 O O . MET A 1 196 ? 13.680 4.975 -11.178 1.00 93.69 196 MET A O 1
ATOM 1588 N N . PHE A 1 197 ? 15.709 4.275 -10.489 1.00 93.00 197 PHE A N 1
ATOM 1589 C CA . PHE A 1 197 ? 16.449 5.368 -11.118 1.00 93.00 197 PHE A CA 1
ATOM 1590 C C . PHE A 1 197 ? 16.729 5.058 -12.589 1.00 93.00 197 PHE A C 1
ATOM 1592 O O . PHE A 1 197 ? 16.877 3.897 -12.969 1.00 93.00 197 PHE A O 1
ATOM 1599 N N . ASP A 1 198 ? 16.854 6.100 -13.408 1.00 90.75 198 ASP A N 1
ATOM 1600 C CA . ASP A 1 198 ? 17.071 5.958 -14.852 1.00 90.75 198 ASP A CA 1
ATOM 1601 C C . ASP A 1 198 ? 18.336 5.142 -15.169 1.00 90.75 198 ASP A C 1
ATOM 1603 O O . ASP A 1 198 ? 18.324 4.286 -16.046 1.00 90.75 198 ASP A O 1
ATOM 1607 N N . ASP A 1 199 ? 19.408 5.298 -14.390 1.00 91.50 199 ASP A N 1
ATOM 1608 C CA . ASP A 1 199 ? 20.669 4.573 -14.590 1.00 91.50 199 ASP A CA 1
ATOM 1609 C C . ASP A 1 199 ? 20.689 3.137 -14.022 1.00 91.50 199 ASP A C 1
ATOM 1611 O O . ASP A 1 199 ? 21.739 2.485 -14.013 1.00 91.50 199 ASP A O 1
ATOM 1615 N N . GLU A 1 200 ? 19.550 2.647 -13.526 1.00 93.56 200 GLU A N 1
ATOM 1616 C CA . GLU A 1 200 ? 19.374 1.272 -13.042 1.00 93.56 200 GLU A CA 1
ATOM 1617 C C . GLU A 1 200 ? 18.766 0.348 -14.100 1.00 93.56 200 GLU A C 1
ATOM 1619 O O . GLU A 1 200 ? 18.870 -0.878 -13.985 1.00 93.56 200 GLU A O 1
ATOM 1624 N N . TYR A 1 201 ? 18.189 0.912 -15.164 1.00 92.31 201 TYR A N 1
ATOM 1625 C CA . TYR A 1 201 ? 17.761 0.144 -16.328 1.00 92.31 201 TYR A CA 1
ATOM 1626 C C . TYR A 1 201 ? 18.972 -0.435 -17.068 1.00 92.31 201 TYR A C 1
ATOM 1628 O O . TYR A 1 201 ? 20.062 0.146 -17.081 1.00 92.31 201 TYR A O 1
ATOM 1636 N N . LYS A 1 202 ? 18.789 -1.593 -17.712 1.00 85.00 202 LYS A N 1
ATOM 1637 C CA . LYS A 1 202 ? 19.842 -2.284 -18.472 1.00 85.00 202 LYS A CA 1
ATOM 1638 C C . LYS A 1 202 ? 20.082 -1.637 -19.842 1.00 85.00 202 LYS A C 1
ATOM 1640 O O . LYS A 1 202 ? 19.871 -2.271 -20.870 1.00 85.00 202 LYS A O 1
ATOM 1645 N N . GLU A 1 203 ? 20.562 -0.401 -19.851 1.00 83.56 203 GLU A N 1
ATOM 1646 C CA . GLU A 1 203 ? 20.963 0.316 -21.068 1.00 83.56 203 GLU A CA 1
ATOM 1647 C C . GLU A 1 203 ? 22.485 0.476 -21.139 1.00 83.56 203 GLU A C 1
ATOM 1649 O O . GLU A 1 203 ? 23.203 0.275 -20.154 1.00 83.56 203 GLU A O 1
ATOM 1654 N N . GLU A 1 204 ? 23.026 0.751 -22.323 1.00 79.44 204 GLU A N 1
ATOM 1655 C CA . GLU A 1 204 ? 24.460 0.988 -22.494 1.00 79.44 204 GLU A CA 1
ATOM 1656 C C . GLU A 1 204 ? 24.895 2.267 -21.751 1.00 79.44 204 GLU A C 1
ATOM 1658 O O . GLU A 1 204 ? 24.152 3.236 -21.670 1.00 79.44 204 GLU A O 1
ATOM 1663 N N . GLY A 1 205 ? 26.080 2.263 -21.132 1.00 80.31 205 GLY A N 1
ATOM 1664 C CA . GLY A 1 205 ? 26.580 3.408 -20.353 1.00 80.31 205 GLY A CA 1
ATOM 1665 C C . GLY A 1 205 ? 26.020 3.559 -18.928 1.00 80.31 205 GLY A C 1
ATOM 1666 O O . GLY A 1 205 ? 26.610 4.281 -18.123 1.00 80.31 205 GLY A O 1
ATOM 1667 N N . HIS A 1 206 ? 24.952 2.843 -18.564 1.00 87.56 206 HIS A N 1
ATOM 1668 C CA . HIS A 1 206 ? 24.421 2.851 -17.196 1.00 87.56 206 HIS A CA 1
ATOM 1669 C C . HIS A 1 206 ? 25.365 2.148 -16.210 1.00 87.56 206 HIS A C 1
ATOM 1671 O O . HIS A 1 206 ? 25.800 1.020 -16.446 1.00 87.56 206 HIS A O 1
ATOM 1677 N N . LYS A 1 207 ? 25.690 2.816 -15.096 1.00 86.25 207 LYS A N 1
ATOM 1678 C CA . LYS A 1 207 ? 26.675 2.332 -14.109 1.00 86.25 207 LYS A CA 1
ATOM 1679 C C . LYS A 1 207 ? 26.065 1.463 -13.012 1.00 86.25 207 LYS A C 1
ATOM 1681 O O . LYS A 1 207 ? 26.762 0.617 -12.467 1.00 86.25 207 LYS A O 1
ATOM 1686 N N . ASN A 1 208 ? 24.783 1.655 -12.705 1.00 90.19 208 ASN A N 1
ATOM 1687 C CA . ASN A 1 208 ? 24.105 1.029 -11.567 1.00 90.19 208 ASN A CA 1
ATOM 1688 C C . ASN A 1 208 ? 23.042 0.017 -12.014 1.00 90.19 208 ASN A C 1
ATOM 1690 O O . ASN A 1 208 ? 22.020 -0.147 -11.352 1.00 90.19 208 ASN A O 1
ATOM 1694 N N . LYS A 1 209 ? 23.274 -0.653 -13.151 1.00 93.00 209 LYS A N 1
ATOM 1695 C CA . LYS A 1 209 ? 22.314 -1.586 -13.754 1.00 93.00 209 LYS A CA 1
ATOM 1696 C C . LYS A 1 209 ? 21.877 -2.634 -12.743 1.00 93.00 209 LYS A C 1
ATOM 1698 O O . LYS A 1 209 ? 22.706 -3.324 -12.149 1.00 93.00 209 LYS A O 1
ATOM 1703 N N . LEU A 1 210 ? 20.570 -2.795 -12.618 1.00 94.62 210 LEU A N 1
ATOM 1704 C CA . LEU A 1 210 ? 19.982 -3.846 -11.813 1.00 94.62 210 LEU A CA 1
ATOM 1705 C C . LEU A 1 210 ? 19.661 -5.066 -12.675 1.00 94.62 210 LEU A C 1
ATOM 1707 O O . LEU A 1 210 ? 19.451 -4.978 -13.888 1.00 94.62 210 LEU A O 1
ATOM 1711 N N . TYR A 1 211 ? 19.613 -6.231 -12.032 1.00 95.06 211 TYR A N 1
ATOM 1712 C CA . TYR A 1 211 ? 19.365 -7.514 -12.687 1.00 95.06 211 TYR A CA 1
ATOM 1713 C C . TYR A 1 211 ? 18.120 -8.168 -12.095 1.00 95.06 211 TYR A C 1
ATOM 1715 O O . TYR A 1 211 ? 18.255 -9.056 -11.259 1.00 95.06 211 TYR A O 1
ATOM 1723 N N . PRO A 1 212 ? 16.911 -7.733 -12.491 1.00 96.56 212 PRO A N 1
ATOM 1724 C CA . PRO A 1 212 ? 15.692 -8.363 -12.018 1.00 96.56 212 PRO A CA 1
ATOM 1725 C C . PRO A 1 212 ? 15.550 -9.784 -12.558 1.00 96.56 212 PRO A C 1
ATOM 1727 O O . PRO A 1 212 ? 16.046 -10.099 -13.646 1.00 96.56 212 PRO A O 1
ATOM 1730 N N . TYR A 1 213 ? 14.857 -10.628 -11.806 1.00 96.44 213 TYR A N 1
ATOM 1731 C CA . TYR A 1 213 ? 14.616 -12.028 -12.136 1.00 96.44 213 TYR A CA 1
ATOM 1732 C C . TYR A 1 213 ? 13.310 -12.526 -11.513 1.00 96.44 213 TYR A C 1
ATOM 1734 O O . TYR A 1 213 ? 12.748 -11.894 -10.623 1.00 96.44 213 TYR A O 1
ATOM 1742 N N . ASN A 1 214 ? 12.837 -13.675 -11.985 1.00 96.00 214 ASN A N 1
ATOM 1743 C CA . ASN A 1 214 ? 11.743 -14.433 -11.389 1.00 96.00 214 ASN A CA 1
ATOM 1744 C C . ASN A 1 214 ? 12.217 -15.840 -11.045 1.00 96.00 214 ASN A C 1
ATOM 1746 O O . ASN A 1 214 ? 13.039 -16.414 -11.756 1.00 96.00 214 ASN A O 1
ATOM 1750 N N . TRP A 1 215 ? 11.669 -16.408 -9.979 1.00 93.31 215 TRP A N 1
ATOM 1751 C CA . TRP A 1 215 ? 11.918 -17.796 -9.619 1.00 93.31 215 TRP A CA 1
ATOM 1752 C C . TRP A 1 215 ? 11.068 -18.722 -10.492 1.00 93.31 215 TRP A C 1
ATOM 1754 O O . TRP A 1 215 ? 9.852 -18.554 -10.594 1.00 93.31 215 TRP A O 1
ATOM 1764 N N . LYS A 1 216 ? 11.700 -19.716 -11.118 1.00 94.00 216 LYS A N 1
ATOM 1765 C CA . LYS A 1 216 ? 11.009 -20.813 -11.801 1.00 94.00 216 LYS A CA 1
ATOM 1766 C C . LYS A 1 216 ? 11.487 -22.128 -11.210 1.00 94.00 216 LYS A C 1
ATOM 1768 O O . LYS A 1 216 ? 12.685 -22.315 -11.022 1.00 94.00 216 LYS A O 1
ATOM 1773 N N . LYS A 1 217 ? 10.554 -23.033 -10.931 1.00 93.44 217 LYS A N 1
ATOM 1774 C CA . LYS A 1 217 ? 10.898 -24.400 -10.560 1.00 93.44 217 LYS A CA 1
ATOM 1775 C C . LYS A 1 217 ? 11.391 -25.138 -11.803 1.00 93.44 217 LYS A C 1
ATOM 1777 O O . LYS A 1 217 ? 10.710 -25.125 -12.828 1.00 93.44 217 LYS A O 1
ATOM 1782 N N . ASP A 1 218 ? 12.582 -25.708 -11.725 1.00 91.69 218 ASP A N 1
ATOM 1783 C CA . ASP A 1 218 ? 13.117 -26.566 -12.768 1.00 91.69 218 ASP A CA 1
ATOM 1784 C C . ASP A 1 218 ? 12.375 -27.906 -12.756 1.00 91.69 218 ASP A C 1
ATOM 1786 O O . ASP A 1 218 ? 12.234 -28.547 -11.712 1.00 91.69 218 ASP A O 1
ATOM 1790 N N . ASP A 1 219 ? 11.872 -28.313 -13.920 1.00 90.75 219 ASP A N 1
ATOM 1791 C CA . ASP A 1 219 ? 11.035 -29.507 -14.048 1.00 90.75 219 ASP A CA 1
ATOM 1792 C C . ASP A 1 219 ? 11.845 -30.807 -13.868 1.00 90.75 219 ASP A C 1
ATOM 1794 O O . ASP A 1 219 ? 11.261 -31.850 -13.570 1.00 90.75 219 ASP A O 1
ATOM 1798 N N . PHE A 1 220 ? 13.177 -30.759 -14.018 1.00 86.44 220 PHE A N 1
ATOM 1799 C CA . PHE A 1 220 ? 14.056 -31.927 -13.920 1.00 86.44 220 PHE A CA 1
ATOM 1800 C C . PHE A 1 220 ? 14.698 -32.071 -12.536 1.00 86.44 220 PHE A C 1
ATOM 1802 O O . PHE A 1 220 ? 14.640 -33.153 -11.954 1.00 86.44 220 PHE A O 1
ATOM 1809 N N . SER A 1 221 ? 15.311 -31.012 -12.000 1.00 88.94 221 SER A N 1
ATOM 1810 C CA . SER A 1 221 ? 15.959 -31.039 -10.680 1.00 88.94 221 SER A CA 1
ATOM 1811 C C . SER A 1 221 ? 14.977 -30.805 -9.530 1.00 88.94 221 SER A C 1
ATOM 1813 O O . SER A 1 221 ? 15.251 -31.187 -8.394 1.00 88.94 221 SER A O 1
ATOM 1815 N N . GLY A 1 222 ? 13.826 -30.180 -9.804 1.00 89.56 222 GLY A N 1
ATOM 1816 C CA . GLY A 1 222 ? 12.874 -29.744 -8.785 1.00 89.56 222 GLY A CA 1
ATOM 1817 C C . GLY A 1 222 ? 13.330 -28.515 -7.990 1.00 89.56 222 GLY A C 1
ATOM 1818 O O . GLY A 1 222 ? 12.596 -28.075 -7.099 1.00 89.56 222 GLY A O 1
ATOM 1819 N N . GLU A 1 223 ? 14.501 -27.957 -8.302 1.00 92.31 223 GLU A N 1
ATOM 1820 C CA . GLU A 1 223 ? 15.070 -26.781 -7.645 1.00 92.31 223 GLU A CA 1
ATOM 1821 C C . GLU A 1 223 ? 14.493 -25.481 -8.215 1.00 92.31 223 GLU A C 1
ATOM 1823 O O . GLU A 1 223 ? 14.036 -25.417 -9.356 1.00 92.31 223 GLU A O 1
ATOM 1828 N N . TRP A 1 224 ? 14.518 -24.413 -7.421 1.00 91.25 224 TRP A N 1
ATOM 1829 C CA . TRP A 1 224 ? 14.140 -23.083 -7.887 1.00 91.25 224 TRP A CA 1
ATOM 1830 C C . TRP A 1 224 ? 15.349 -22.385 -8.503 1.00 91.25 224 TRP A C 1
ATOM 1832 O O . TRP A 1 224 ? 16.357 -22.176 -7.833 1.00 91.25 224 TRP A O 1
ATOM 1842 N N . ILE A 1 225 ? 15.230 -21.989 -9.769 1.00 93.38 225 ILE A N 1
ATOM 1843 C CA . ILE A 1 225 ? 16.274 -21.276 -10.506 1.00 93.38 225 ILE A CA 1
ATOM 1844 C C . ILE A 1 225 ? 15.832 -19.841 -10.835 1.00 93.38 225 ILE A C 1
ATOM 1846 O O . ILE A 1 225 ? 14.658 -19.614 -11.158 1.00 93.38 225 ILE A O 1
ATOM 1850 N N . PRO A 1 226 ? 16.742 -18.853 -10.766 1.00 94.25 226 PRO A N 1
ATOM 1851 C CA . PRO A 1 226 ? 16.427 -17.482 -11.132 1.00 94.25 226 PRO A CA 1
ATOM 1852 C C . PRO A 1 226 ? 16.460 -17.319 -12.658 1.00 94.25 226 PRO A C 1
ATOM 1854 O O . PRO A 1 226 ? 17.460 -17.608 -13.314 1.00 94.25 226 PRO A O 1
ATOM 1857 N N . ILE A 1 227 ? 15.373 -16.808 -13.233 1.00 95.25 227 ILE A N 1
ATOM 1858 C CA . ILE A 1 227 ? 15.260 -16.485 -14.659 1.00 95.25 227 ILE A CA 1
ATOM 1859 C C . ILE A 1 227 ? 15.299 -14.968 -14.834 1.00 95.25 227 ILE A C 1
ATOM 1861 O O . ILE A 1 227 ? 14.458 -14.285 -14.247 1.00 95.25 227 ILE A O 1
ATOM 1865 N N . PRO A 1 228 ? 16.218 -14.419 -15.652 1.00 95.81 228 PRO A N 1
ATOM 1866 C CA . PRO A 1 228 ? 16.291 -12.984 -15.898 1.00 95.81 228 PRO A CA 1
ATOM 1867 C C . PRO A 1 228 ? 14.956 -12.390 -16.366 1.00 95.81 228 PRO A C 1
ATOM 1869 O O . PRO A 1 228 ? 14.309 -12.921 -17.266 1.00 95.81 228 PRO A O 1
ATOM 1872 N N . TYR A 1 229 ? 14.583 -11.245 -15.796 1.00 95.31 229 TYR A N 1
ATOM 1873 C CA . TYR A 1 229 ? 13.438 -10.446 -16.216 1.00 95.31 229 TYR A CA 1
ATOM 1874 C C . TYR A 1 229 ? 13.917 -9.144 -16.864 1.00 95.31 229 TYR A C 1
ATOM 1876 O O . TYR A 1 229 ? 14.775 -8.435 -16.327 1.00 95.31 229 TYR A O 1
ATOM 1884 N N . GLN A 1 230 ? 13.371 -8.828 -18.038 1.00 94.00 230 GLN A N 1
ATOM 1885 C CA . GLN A 1 230 ? 13.712 -7.618 -18.777 1.00 94.00 230 GLN A CA 1
ATOM 1886 C C . GLN A 1 230 ? 12.692 -6.518 -18.482 1.00 94.00 230 GLN A C 1
ATOM 1888 O O . GLN A 1 230 ? 11.509 -6.642 -18.793 1.00 94.00 230 GLN A O 1
ATOM 1893 N N . LEU A 1 231 ? 13.171 -5.432 -17.878 1.00 94.31 231 LEU A N 1
ATOM 1894 C CA . LEU A 1 231 ? 12.380 -4.223 -17.674 1.00 94.31 231 LEU A CA 1
ATOM 1895 C C . LEU A 1 231 ? 12.263 -3.445 -18.984 1.00 94.31 231 LEU A C 1
ATOM 1897 O O . LEU A 1 231 ? 13.204 -3.419 -19.776 1.00 94.31 231 LEU A O 1
ATOM 1901 N N . ASP A 1 232 ? 11.122 -2.791 -19.176 1.00 93.81 232 ASP A N 1
ATOM 1902 C CA . ASP A 1 232 ? 10.876 -1.866 -20.279 1.00 93.81 232 ASP A CA 1
ATOM 1903 C C . ASP A 1 232 ? 11.174 -0.432 -19.806 1.00 93.81 232 ASP A C 1
ATOM 1905 O O . ASP A 1 232 ? 10.421 0.084 -18.978 1.00 93.81 232 ASP A O 1
ATOM 1909 N N . PRO A 1 233 ? 12.222 0.240 -20.316 1.00 91.00 233 PRO A N 1
ATOM 1910 C CA . PRO A 1 233 ? 12.589 1.598 -19.898 1.00 91.00 233 PRO A CA 1
ATOM 1911 C C . PRO A 1 233 ? 11.493 2.652 -20.104 1.00 91.00 233 PRO A C 1
ATOM 1913 O O . PRO A 1 233 ? 11.540 3.725 -19.508 1.00 91.00 233 PRO A O 1
ATOM 1916 N N . LYS A 1 234 ? 10.474 2.366 -20.926 1.00 92.12 234 LYS A N 1
ATOM 1917 C CA . LYS A 1 234 ? 9.325 3.264 -21.133 1.00 92.12 234 LYS A CA 1
ATOM 1918 C C . LYS A 1 234 ? 8.285 3.175 -20.018 1.00 92.12 234 LYS A C 1
ATOM 1920 O O . LYS A 1 234 ? 7.332 3.957 -20.001 1.00 92.12 234 LYS A O 1
ATOM 1925 N N . LYS A 1 235 ? 8.424 2.211 -19.111 1.00 94.88 235 LYS A N 1
ATOM 1926 C CA . LYS A 1 235 ? 7.511 1.988 -17.992 1.00 94.88 235 LYS A CA 1
ATOM 1927 C C . LYS A 1 235 ? 8.112 2.488 -16.691 1.00 94.88 235 LYS A C 1
ATOM 1929 O O . LYS A 1 235 ? 9.312 2.686 -16.566 1.00 94.88 235 LYS A O 1
ATOM 1934 N N . LYS A 1 236 ? 7.249 2.685 -15.696 1.00 95.25 236 LYS A N 1
ATOM 1935 C CA . LYS A 1 236 ? 7.662 3.091 -14.353 1.00 95.25 236 LYS A CA 1
ATOM 1936 C C . LYS A 1 236 ? 7.698 1.883 -13.436 1.00 95.25 236 LYS A C 1
ATOM 1938 O O . LYS A 1 236 ? 6.738 1.112 -13.402 1.00 95.25 236 LYS A O 1
ATOM 1943 N N . TYR A 1 237 ? 8.765 1.773 -12.652 1.00 96.94 237 TYR A N 1
ATOM 1944 C CA . TYR A 1 237 ? 8.922 0.713 -11.664 1.00 96.94 237 TYR A CA 1
ATOM 1945 C C . TYR A 1 237 ? 9.156 1.275 -10.264 1.00 96.94 237 TYR A C 1
ATOM 1947 O O . TYR A 1 237 ? 9.890 2.248 -10.084 1.00 96.94 237 TYR A O 1
ATOM 1955 N N . LEU A 1 238 ? 8.532 0.643 -9.273 1.00 96.38 238 LEU A N 1
ATOM 1956 C CA . LEU A 1 238 ? 8.803 0.831 -7.856 1.00 96.38 238 LEU A CA 1
ATOM 1957 C C . LEU A 1 238 ? 9.556 -0.389 -7.331 1.00 96.38 238 LEU A C 1
ATOM 1959 O O . LEU A 1 238 ? 9.131 -1.518 -7.553 1.00 96.38 238 LEU A O 1
ATOM 1963 N N . ILE A 1 239 ? 10.643 -0.151 -6.608 1.00 95.94 239 ILE A N 1
ATOM 1964 C CA . ILE A 1 239 ? 11.369 -1.177 -5.865 1.00 95.94 239 ILE A CA 1
ATOM 1965 C C . ILE A 1 239 ? 10.917 -1.092 -4.408 1.00 95.94 239 ILE A C 1
ATOM 1967 O O . ILE A 1 239 ? 11.048 -0.037 -3.777 1.00 95.94 239 ILE A O 1
ATOM 1971 N N . LEU A 1 240 ? 10.365 -2.187 -3.895 1.00 95.06 240 LEU A N 1
ATOM 1972 C CA . LEU A 1 240 ? 9.937 -2.353 -2.515 1.00 95.06 240 LEU A CA 1
ATOM 1973 C C . LEU A 1 240 ? 10.989 -3.158 -1.746 1.00 95.06 240 LEU A C 1
ATOM 1975 O O . LEU A 1 240 ? 11.270 -4.313 -2.051 1.00 95.06 240 LEU A O 1
ATOM 1979 N N . PHE A 1 241 ? 11.541 -2.520 -0.731 1.00 93.31 241 PHE A N 1
ATOM 1980 C CA . PHE A 1 241 ? 12.450 -3.052 0.263 1.00 93.31 241 PHE A CA 1
ATOM 1981 C C . PHE A 1 241 ? 11.660 -3.569 1.465 1.00 93.31 241 PHE A C 1
ATOM 1983 O O . PHE A 1 241 ? 10.611 -3.016 1.824 1.00 93.31 241 PHE A O 1
ATOM 1990 N N . LEU A 1 242 ? 12.223 -4.571 2.137 1.00 91.75 242 LEU A N 1
ATOM 1991 C CA . LEU A 1 242 ? 11.743 -5.101 3.410 1.00 91.75 242 LEU A CA 1
ATOM 1992 C C . LEU A 1 242 ? 12.822 -4.924 4.494 1.00 91.75 242 LEU A C 1
ATOM 1994 O O . LEU A 1 242 ? 13.403 -5.914 4.917 1.00 91.75 242 LEU A O 1
ATOM 1998 N N . PRO A 1 243 ? 13.124 -3.689 4.955 1.00 88.25 243 PRO A N 1
ATOM 1999 C CA . PRO A 1 243 ? 14.233 -3.456 5.890 1.00 88.25 243 PRO A CA 1
ATOM 2000 C C . PRO A 1 243 ? 14.029 -4.038 7.293 1.00 88.25 243 PRO A C 1
ATOM 2002 O O . PRO A 1 243 ? 14.925 -3.958 8.125 1.00 88.25 243 PRO A O 1
ATOM 2005 N N . LYS A 1 244 ? 12.813 -4.502 7.592 1.00 87.81 244 LYS A N 1
ATOM 2006 C CA . LYS A 1 244 ? 12.502 -5.290 8.780 1.00 87.81 244 LYS A CA 1
ATOM 2007 C C . LYS A 1 244 ? 11.483 -6.339 8.380 1.00 87.81 244 LYS A C 1
ATOM 2009 O O . LYS A 1 244 ? 10.342 -5.982 8.063 1.00 87.81 244 LYS A O 1
ATOM 2014 N N . ASN A 1 245 ? 11.873 -7.603 8.428 1.00 86.50 245 ASN A N 1
ATOM 2015 C CA . ASN A 1 245 ? 10.984 -8.726 8.171 1.00 86.50 245 ASN A CA 1
ATOM 2016 C C . ASN A 1 245 ? 11.261 -9.863 9.161 1.00 86.50 245 ASN A C 1
ATOM 2018 O O . ASN A 1 245 ? 12.297 -10.510 9.096 1.00 86.50 245 ASN A O 1
ATOM 2022 N N . ARG A 1 246 ? 10.329 -10.125 10.086 1.00 69.81 246 ARG A N 1
ATOM 2023 C CA . ARG A 1 246 ? 10.503 -11.193 11.088 1.00 69.81 246 ARG A CA 1
ATOM 2024 C C . ARG A 1 246 ? 10.375 -12.609 10.511 1.00 69.81 246 ARG A C 1
ATOM 2026 O O . ARG A 1 246 ? 10.855 -13.544 11.136 1.00 69.81 246 ARG A O 1
ATOM 2033 N N . GLU A 1 247 ? 9.773 -12.752 9.330 1.00 67.50 247 GLU A N 1
ATOM 2034 C CA . GLU A 1 247 ? 9.323 -14.039 8.779 1.00 67.50 247 GLU A CA 1
ATOM 2035 C C . GLU A 1 247 ? 9.998 -14.402 7.437 1.00 67.50 247 GLU A C 1
ATOM 2037 O O . GLU A 1 247 ? 9.518 -15.275 6.715 1.00 67.50 247 GLU A O 1
ATOM 2042 N N . GLY A 1 248 ? 11.090 -13.733 7.038 1.00 64.94 248 GLY A N 1
ATOM 2043 C CA . GLY A 1 248 ? 11.729 -14.008 5.745 1.00 64.94 248 GLY A CA 1
AT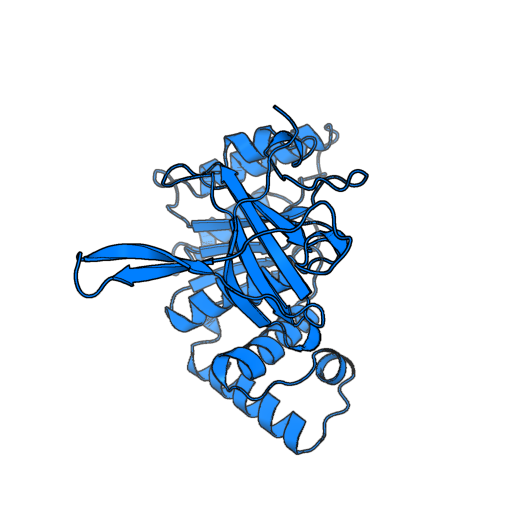OM 2044 C C . GLY A 1 248 ? 13.049 -13.281 5.490 1.00 64.94 248 GLY A C 1
ATOM 2045 O O . GLY A 1 248 ? 13.555 -12.567 6.348 1.00 64.94 248 GLY A O 1
ATOM 2046 N N . SER A 1 249 ? 13.609 -13.477 4.291 1.00 67.69 249 SER A N 1
ATOM 2047 C CA . SER A 1 249 ? 14.848 -12.811 3.857 1.00 67.69 249 SER A CA 1
ATOM 2048 C C . SER A 1 249 ? 14.615 -11.317 3.596 1.00 67.69 249 SER A C 1
ATOM 2050 O O . SER A 1 249 ? 13.579 -10.922 3.057 1.00 67.69 249 SER A O 1
ATOM 2052 N N . GLU A 1 250 ? 15.596 -10.496 3.968 1.00 67.12 250 GLU A N 1
ATOM 2053 C CA . GLU A 1 250 ? 15.634 -9.048 3.710 1.00 67.12 250 GLU A CA 1
ATOM 2054 C C . GLU A 1 250 ? 16.467 -8.705 2.454 1.00 67.12 250 GLU A C 1
ATOM 2056 O O . GLU A 1 250 ? 16.519 -7.549 2.025 1.00 67.12 250 GLU A O 1
ATOM 2061 N N . ASP A 1 251 ? 17.100 -9.709 1.835 1.00 78.31 251 ASP A N 1
ATOM 2062 C CA . ASP A 1 251 ? 18.105 -9.517 0.782 1.00 78.31 251 ASP A CA 1
ATOM 2063 C C . ASP A 1 251 ? 17.490 -9.204 -0.588 1.00 78.31 251 ASP A C 1
ATOM 2065 O O . ASP A 1 251 ? 18.109 -8.532 -1.418 1.00 78.31 251 ASP A O 1
ATOM 2069 N N . GLU A 1 252 ? 16.276 -9.694 -0.843 1.00 89.62 252 GLU A N 1
ATOM 2070 C CA . GLU A 1 252 ? 15.572 -9.553 -2.119 1.00 89.62 252 GLU A CA 1
ATOM 2071 C C . GLU A 1 252 ? 14.498 -8.470 -2.031 1.00 89.62 252 GLU A C 1
ATOM 2073 O O . GLU A 1 252 ? 13.700 -8.412 -1.097 1.00 89.62 252 GLU A O 1
ATOM 2078 N N . GLN A 1 253 ? 14.480 -7.589 -3.027 1.00 94.56 253 GLN A N 1
ATOM 2079 C CA . GLN A 1 253 ? 13.485 -6.537 -3.162 1.00 94.56 253 GLN A CA 1
ATOM 2080 C C . GLN A 1 253 ? 12.471 -6.899 -4.241 1.00 94.56 253 GLN A C 1
ATOM 2082 O O . GLN A 1 253 ? 12.790 -7.563 -5.227 1.00 94.56 253 GLN A O 1
ATOM 2087 N N . ILE A 1 254 ? 11.245 -6.414 -4.069 1.00 95.94 254 ILE A N 1
ATOM 2088 C CA . ILE A 1 254 ? 10.125 -6.687 -4.971 1.00 95.94 254 ILE A CA 1
ATOM 2089 C C . ILE A 1 254 ? 9.990 -5.529 -5.958 1.00 95.94 254 ILE A C 1
ATOM 2091 O O . ILE A 1 254 ? 9.938 -4.365 -5.561 1.00 95.94 254 ILE A O 1
ATOM 2095 N N . VAL A 1 255 ? 9.907 -5.832 -7.250 1.00 97.56 255 VAL A N 1
ATOM 2096 C CA . VAL A 1 255 ? 9.716 -4.843 -8.314 1.00 97.56 255 VAL A CA 1
ATOM 2097 C C . VAL A 1 255 ? 8.252 -4.816 -8.734 1.00 97.56 255 VAL A C 1
ATOM 2099 O O . VAL A 1 255 ? 7.707 -5.804 -9.231 1.00 97.56 255 VAL A O 1
ATOM 2102 N N . PHE A 1 256 ? 7.632 -3.647 -8.600 1.00 97.69 256 PHE A N 1
ATOM 2103 C CA . PHE A 1 256 ? 6.298 -3.355 -9.108 1.00 97.69 256 PHE A CA 1
ATOM 2104 C C . PHE A 1 256 ? 6.380 -2.504 -10.372 1.00 97.69 256 PHE A C 1
ATOM 2106 O O . PHE A 1 256 ? 6.944 -1.417 -10.345 1.00 97.69 256 PHE A O 1
ATOM 2113 N N . GLU A 1 257 ? 5.764 -2.944 -11.466 1.00 97.12 257 GLU A N 1
ATOM 2114 C CA . GLU A 1 257 ? 5.373 -2.065 -12.568 1.00 97.12 257 GLU A CA 1
ATOM 2115 C C . GLU A 1 257 ? 4.191 -1.202 -12.118 1.00 97.12 257 GLU A C 1
ATOM 2117 O O . GLU A 1 257 ? 3.171 -1.722 -11.650 1.00 97.12 257 GLU A O 1
ATOM 2122 N N . VAL A 1 258 ? 4.328 0.114 -12.265 1.00 95.62 258 VAL A N 1
ATOM 2123 C CA . VAL A 1 258 ? 3.366 1.095 -11.762 1.00 95.62 258 VAL A CA 1
ATOM 2124 C C . VAL A 1 258 ? 2.753 1.871 -12.916 1.00 95.62 258 VAL A C 1
ATOM 2126 O O . VAL A 1 258 ? 3.450 2.550 -13.670 1.00 95.62 258 VAL A O 1
ATOM 2129 N N . ASN A 1 259 ? 1.427 1.836 -13.005 1.00 94.75 259 ASN A N 1
ATOM 2130 C CA . ASN A 1 259 ? 0.663 2.731 -13.862 1.00 94.75 259 ASN A CA 1
ATOM 2131 C C . ASN A 1 259 ? -0.277 3.575 -12.991 1.00 94.75 259 ASN A C 1
ATOM 2133 O O . ASN A 1 259 ? -1.296 3.091 -12.492 1.00 94.75 259 ASN A O 1
ATOM 2137 N N . TYR A 1 260 ? 0.088 4.842 -12.790 1.00 91.69 260 TYR A N 1
ATOM 2138 C CA . TYR A 1 260 ? -0.658 5.759 -11.928 1.00 91.69 260 TYR A CA 1
ATOM 2139 C C . TYR A 1 260 ? -2.011 6.168 -12.506 1.00 91.69 260 TYR A C 1
ATOM 2141 O O . TYR A 1 260 ? -2.948 6.361 -11.727 1.00 91.69 260 TYR A O 1
ATOM 2149 N N . ASP A 1 261 ? -2.119 6.257 -13.832 1.00 90.19 261 ASP A N 1
ATOM 2150 C CA . ASP A 1 261 ? -3.335 6.696 -14.521 1.00 90.19 261 ASP A CA 1
ATOM 2151 C C . ASP A 1 261 ? -4.480 5.718 -14.268 1.00 90.19 261 ASP A C 1
ATOM 2153 O O . ASP A 1 261 ? -5.616 6.133 -14.064 1.00 90.19 261 ASP A O 1
ATOM 2157 N N . PHE A 1 262 ? -4.160 4.426 -14.182 1.00 91.94 262 PHE A N 1
ATOM 2158 C CA . PHE A 1 262 ? -5.121 3.342 -13.962 1.00 91.94 262 PHE A CA 1
ATOM 2159 C C . PHE A 1 262 ? -5.072 2.750 -12.542 1.00 91.94 262 PHE A C 1
ATOM 2161 O O . PHE A 1 262 ? -5.778 1.790 -12.239 1.00 91.94 262 PHE A O 1
ATOM 2168 N N . ASN A 1 263 ? -4.233 3.306 -11.661 1.00 93.88 263 ASN A N 1
ATOM 2169 C CA . ASN A 1 263 ? -3.902 2.753 -10.344 1.00 93.88 263 ASN A CA 1
ATOM 2170 C C . ASN A 1 263 ? -3.561 1.248 -10.371 1.00 93.88 263 ASN A C 1
ATOM 2172 O O . ASN A 1 263 ? -4.116 0.460 -9.606 1.00 93.88 263 ASN A O 1
ATOM 2176 N N . ILE A 1 264 ? -2.656 0.845 -11.262 1.00 94.31 264 ILE A N 1
ATOM 2177 C CA . ILE A 1 264 ? -2.190 -0.542 -11.374 1.00 94.31 264 ILE A CA 1
ATOM 2178 C C . ILE A 1 264 ? -0.810 -0.662 -10.735 1.00 94.31 264 ILE A C 1
ATOM 2180 O O . ILE A 1 264 ? 0.103 0.092 -11.071 1.00 94.31 264 ILE A O 1
ATOM 2184 N N . TRP A 1 265 ? -0.664 -1.667 -9.872 1.00 95.56 265 TRP A N 1
ATOM 2185 C CA . TRP A 1 265 ? 0.598 -2.060 -9.256 1.00 95.56 265 TRP A CA 1
ATOM 2186 C C . TRP A 1 265 ? 0.820 -3.544 -9.520 1.00 95.56 265 TRP A C 1
ATOM 2188 O O . TRP A 1 265 ? 0.231 -4.403 -8.865 1.00 95.56 265 TRP A O 1
ATOM 2198 N N . ARG A 1 266 ? 1.633 -3.880 -10.518 1.00 95.50 266 ARG A N 1
ATOM 2199 C CA . ARG A 1 266 ? 1.880 -5.275 -10.895 1.00 95.50 266 ARG A CA 1
ATOM 2200 C C . ARG A 1 266 ? 3.248 -5.703 -10.400 1.00 95.50 266 ARG A C 1
ATOM 2202 O O . ARG A 1 266 ? 4.238 -5.149 -10.850 1.00 95.50 266 ARG A O 1
ATOM 2209 N N . GLU A 1 267 ? 3.300 -6.690 -9.517 1.00 96.25 267 GLU A N 1
ATOM 2210 C CA . GLU A 1 267 ? 4.558 -7.372 -9.209 1.00 96.25 267 GLU A CA 1
ATOM 2211 C C . GLU A 1 267 ? 5.065 -8.061 -10.479 1.00 96.25 267 GLU A C 1
ATOM 2213 O O . GLU A 1 267 ? 4.300 -8.756 -11.152 1.00 96.25 267 GLU A O 1
ATOM 2218 N N . VAL A 1 268 ? 6.312 -7.792 -10.859 1.00 97.25 268 VAL A N 1
ATOM 2219 C CA . VAL A 1 268 ? 6.881 -8.270 -12.130 1.00 97.25 268 VAL A CA 1
ATOM 2220 C C . VAL A 1 268 ? 8.189 -9.034 -11.973 1.00 97.25 268 VAL A C 1
ATOM 2222 O O . VAL A 1 268 ? 8.520 -9.827 -12.855 1.00 97.25 268 VAL A O 1
ATOM 2225 N N . ALA A 1 269 ? 8.940 -8.773 -10.903 1.00 97.25 269 ALA A N 1
ATOM 2226 C CA . ALA A 1 269 ? 10.238 -9.387 -10.665 1.00 97.25 269 ALA A CA 1
ATOM 2227 C C . ALA A 1 269 ? 10.695 -9.200 -9.216 1.00 97.25 269 ALA A C 1
ATOM 2229 O O . ALA A 1 269 ? 10.259 -8.274 -8.531 1.00 97.25 269 ALA A O 1
ATOM 2230 N N . TYR A 1 270 ? 11.665 -10.010 -8.812 1.00 96.50 270 TYR A N 1
ATOM 2231 C CA . TYR A 1 270 ? 12.567 -9.721 -7.705 1.00 96.50 270 TYR A CA 1
ATOM 2232 C C . TYR A 1 270 ? 13.835 -9.048 -8.223 1.00 96.50 270 TYR A C 1
ATOM 2234 O O . TYR A 1 270 ? 14.189 -9.162 -9.398 1.00 96.50 270 TYR A O 1
ATOM 2242 N N . VAL A 1 271 ? 14.542 -8.338 -7.351 1.00 95.69 271 VAL A N 1
ATOM 2243 C CA . VAL A 1 271 ? 15.837 -7.726 -7.655 1.00 95.69 271 VAL A CA 1
ATOM 2244 C C . VAL A 1 271 ? 16.693 -7.659 -6.395 1.00 95.69 271 VAL A C 1
ATOM 2246 O O . VAL A 1 271 ? 16.165 -7.555 -5.294 1.00 95.69 271 VAL A O 1
ATOM 2249 N N . LYS A 1 272 ? 18.017 -7.706 -6.550 1.00 93.88 272 LYS A N 1
ATOM 2250 C CA . LYS A 1 272 ? 18.966 -7.410 -5.470 1.00 93.88 272 LYS A CA 1
ATOM 2251 C C . LYS A 1 272 ? 19.603 -6.059 -5.749 1.00 93.88 272 LYS A C 1
ATOM 2253 O O . LYS A 1 272 ? 20.352 -5.916 -6.716 1.00 93.88 272 LYS A O 1
ATOM 2258 N N . VAL A 1 273 ? 19.258 -5.061 -4.945 1.00 92.94 273 VAL A N 1
ATOM 2259 C CA . VAL A 1 273 ? 19.867 -3.734 -5.008 1.00 92.94 273 VAL A CA 1
ATOM 2260 C C . VAL A 1 273 ? 21.143 -3.753 -4.168 1.00 92.94 273 VAL A C 1
ATOM 2262 O O . VAL A 1 273 ? 21.073 -4.076 -2.983 1.00 92.94 273 VAL A O 1
ATOM 2265 N N . PRO A 1 274 ? 22.310 -3.400 -4.733 1.00 89.19 274 PRO A N 1
ATOM 2266 C CA . PRO A 1 274 ? 23.548 -3.346 -3.966 1.00 89.19 274 PRO A CA 1
ATOM 2267 C C . PRO A 1 274 ? 23.454 -2.356 -2.801 1.00 89.19 274 PRO A C 1
ATOM 2269 O O . PRO A 1 274 ? 23.119 -1.182 -2.992 1.00 89.19 274 PRO A O 1
ATOM 2272 N N . ASN A 1 275 ? 23.783 -2.818 -1.594 1.00 85.06 275 ASN A N 1
ATOM 2273 C CA . ASN A 1 275 ? 23.983 -1.943 -0.448 1.00 85.06 275 ASN A CA 1
ATOM 2274 C C . ASN A 1 275 ? 25.441 -1.467 -0.428 1.00 85.06 275 ASN A C 1
ATOM 2276 O O . ASN A 1 275 ? 26.298 -2.089 0.188 1.00 85.06 275 ASN A O 1
ATOM 2280 N N . ASN A 1 276 ? 25.722 -0.355 -1.107 1.00 68.25 276 ASN A N 1
ATOM 2281 C CA . ASN A 1 276 ? 27.074 0.218 -1.182 1.00 68.25 276 ASN A CA 1
ATOM 2282 C C . ASN A 1 276 ? 27.491 0.967 0.108 1.00 68.25 276 ASN A C 1
ATOM 2284 O O . ASN A 1 276 ? 28.462 1.720 0.091 1.00 68.25 276 ASN A O 1
ATOM 2288 N N . GLY A 1 277 ? 26.715 0.832 1.192 1.00 57.81 277 GLY A N 1
ATOM 2289 C CA . GLY A 1 277 ? 26.922 1.460 2.499 1.00 57.81 277 GLY A CA 1
ATOM 2290 C C . GLY A 1 277 ? 27.533 0.542 3.567 1.00 57.81 277 GLY A C 1
ATOM 2291 O O . GLY A 1 277 ? 27.486 0.895 4.745 1.00 57.81 277 GLY A O 1
ATOM 2292 N N . ARG A 1 278 ? 28.093 -0.610 3.176 1.00 39.72 278 ARG A N 1
ATOM 2293 C CA . ARG A 1 278 ? 29.004 -1.440 3.981 1.00 39.72 278 ARG A CA 1
ATOM 2294 C C . ARG A 1 278 ? 30.251 -1.779 3.178 1.00 39.72 278 ARG A C 1
ATOM 2296 O O . ARG A 1 278 ? 30.099 -2.043 1.966 1.00 39.72 278 ARG A O 1
#

Foldseek 3Di:
DEEAPPPQLLLCCLQPPVVVLLVVLAAAEEEAEPDDPQLSVLSNLLNCLCPPVVNHDFSVCSVVVVDDPVRVVSSVVSVVSCVVSPVRRYHYDYCPADDLVVVLVVCVVCLVVRHQEYEYHADAFRPPDPDDRLVSSLVSLVSVLVCCDPVHSVGHYDHYDYWDPDDDDLDDAPVRRPSNVSNVVSDQWDKYKDKDDLLCAPDPPRDQHWWWWDWDQDPPPRDTDTHTDHDDSVWIKMWIATNHHPPDDRQKIWIWTADNRSSDTHGGTIIGGDPPPD

pLDDT: mean 87.91, std 9.11, range [39.72, 97.69]